Protein AF-F8PNV0-F1 (afdb_monomer_lite)

Organism: Serpula lacrymans var. lacrymans (strain S7.3) (NCBI:txid936435)

Structure (mmCIF, N/CA/C/O backbone):
data_AF-F8PNV0-F1
#
_entry.id   AF-F8PNV0-F1
#
loop_
_atom_site.group_PDB
_atom_site.id
_atom_site.type_symbol
_atom_site.label_atom_id
_atom_site.label_alt_id
_atom_site.label_comp_id
_atom_site.label_asym_id
_atom_site.label_entity_id
_atom_site.label_seq_id
_atom_site.pdbx_PDB_ins_code
_atom_site.Cartn_x
_atom_site.Cartn_y
_atom_site.Cartn_z
_atom_site.occupancy
_atom_site.B_iso_or_equiv
_atom_site.auth_seq_id
_atom_site.auth_comp_id
_atom_site.auth_asym_id
_atom_site.auth_atom_id
_atom_site.pdbx_PDB_model_num
ATOM 1 N N . MET A 1 1 ? -42.733 -12.525 4.980 1.00 33.97 1 MET A N 1
ATOM 2 C CA . MET A 1 1 ? -41.659 -13.299 4.316 1.00 33.97 1 MET A CA 1
ATOM 3 C C . MET A 1 1 ? -41.335 -12.658 2.971 1.00 33.97 1 MET A C 1
ATOM 5 O O . MET A 1 1 ? -42.192 -12.706 2.095 1.00 33.97 1 MET A O 1
ATOM 9 N N . PRO A 1 2 ? -40.179 -11.997 2.799 1.00 36.22 2 PRO A N 1
ATOM 10 C CA . PRO A 1 2 ? -39.811 -11.405 1.518 1.00 36.22 2 PRO A CA 1
ATOM 11 C C . PRO A 1 2 ? -39.150 -12.448 0.604 1.00 36.22 2 PRO A C 1
ATOM 13 O O . PRO A 1 2 ? -38.376 -13.294 1.049 1.00 36.22 2 PRO A O 1
ATOM 16 N N . LYS A 1 3 ? -39.507 -12.406 -0.682 1.00 45.75 3 LYS A N 1
ATOM 17 C CA . LYS A 1 3 ? -39.052 -13.340 -1.719 1.00 45.75 3 LYS A CA 1
ATOM 18 C C . LYS A 1 3 ? -37.587 -13.070 -2.090 1.00 45.75 3 LYS A C 1
ATOM 20 O O . LYS A 1 3 ? -37.190 -11.925 -2.279 1.00 45.75 3 LYS A O 1
ATOM 25 N N . CYS A 1 4 ? -36.814 -14.147 -2.223 1.00 36.59 4 CYS A N 1
ATOM 26 C CA . CYS A 1 4 ? -35.418 -14.155 -2.653 1.00 36.59 4 CYS A CA 1
ATOM 27 C C . CYS A 1 4 ? -35.299 -13.648 -4.104 1.00 36.59 4 CYS A C 1
ATOM 29 O O . CYS A 1 4 ? -35.787 -14.288 -5.039 1.00 36.59 4 CYS A O 1
ATOM 31 N N . GLY A 1 5 ? -34.692 -12.473 -4.285 1.00 39.41 5 GLY A N 1
ATOM 32 C CA . GLY A 1 5 ? -34.391 -11.897 -5.593 1.00 39.41 5 GLY A CA 1
ATOM 33 C C . GLY A 1 5 ? -33.157 -12.554 -6.209 1.00 39.41 5 GLY A C 1
ATOM 34 O O . GLY A 1 5 ? -32.098 -12.609 -5.590 1.00 39.41 5 GLY A O 1
ATOM 35 N N . LYS A 1 6 ? -33.296 -13.057 -7.439 1.00 41.53 6 LYS A N 1
ATOM 36 C CA . LYS A 1 6 ? -32.196 -13.624 -8.230 1.00 41.53 6 LYS A CA 1
ATOM 37 C C . LYS A 1 6 ? -31.172 -12.531 -8.559 1.00 41.53 6 LYS A C 1
ATOM 39 O O . LYS A 1 6 ? -31.494 -11.588 -9.280 1.00 41.53 6 LYS A O 1
ATOM 44 N N . TYR A 1 7 ? -29.938 -12.685 -8.081 1.00 32.41 7 TYR A N 1
ATOM 45 C CA . TYR A 1 7 ? -28.807 -11.854 -8.494 1.00 32.41 7 TYR A CA 1
ATOM 46 C C . TYR A 1 7 ? -28.409 -12.194 -9.935 1.00 32.41 7 TYR A C 1
ATOM 48 O O . TYR A 1 7 ? -27.983 -13.307 -10.246 1.00 32.41 7 TYR A O 1
ATOM 56 N N . ARG A 1 8 ? -28.569 -11.217 -10.829 1.00 43.59 8 ARG A N 1
ATOM 57 C CA . ARG A 1 8 ? -28.068 -11.245 -12.204 1.00 43.59 8 ARG A CA 1
ATOM 58 C C . ARG A 1 8 ? -26.591 -10.855 -12.158 1.00 43.59 8 ARG A C 1
ATOM 60 O O . ARG A 1 8 ? -26.279 -9.713 -11.849 1.00 43.59 8 ARG A O 1
ATOM 67 N N . MET A 1 9 ? -25.697 -11.801 -12.440 1.00 32.53 9 MET A N 1
ATOM 68 C CA . MET A 1 9 ? -24.262 -11.532 -12.574 1.00 32.53 9 MET A CA 1
ATOM 69 C C . MET A 1 9 ? -24.045 -10.576 -13.753 1.00 32.53 9 MET A C 1
ATOM 71 O O . MET A 1 9 ? -24.256 -10.933 -14.915 1.00 32.53 9 MET A O 1
ATOM 75 N N . GLU A 1 10 ? -23.694 -9.337 -13.430 1.00 40.94 10 GLU A N 1
ATOM 76 C CA . GLU A 1 10 ? -23.371 -8.284 -14.382 1.00 40.94 10 GLU A CA 1
ATOM 77 C C . GLU A 1 10 ? -22.061 -8.638 -15.101 1.00 40.94 10 GLU A C 1
ATOM 79 O O . GLU A 1 10 ? -21.054 -8.993 -14.485 1.00 40.94 10 GLU A O 1
ATOM 84 N N . LYS A 1 11 ? -22.109 -8.640 -16.436 1.00 40.50 11 LYS A N 1
ATOM 85 C CA . LYS A 1 11 ? -21.013 -9.086 -17.302 1.00 40.50 11 LYS A CA 1
ATOM 86 C C . LYS A 1 11 ? -19.776 -8.213 -17.083 1.00 40.50 11 LYS A C 1
ATOM 88 O O . LYS A 1 11 ? -19.860 -6.988 -17.098 1.00 40.50 11 LYS A O 1
ATOM 93 N N . GLN A 1 12 ? -18.626 -8.868 -16.927 1.00 41.25 12 GLN A N 1
ATOM 94 C CA . GLN A 1 12 ? -17.316 -8.236 -16.800 1.00 41.25 12 GLN A CA 1
ATOM 95 C C . GLN A 1 12 ? -17.085 -7.206 -17.914 1.00 41.25 12 GLN A C 1
ATOM 97 O O . GLN A 1 12 ? -17.190 -7.506 -19.104 1.00 41.25 12 GLN A O 1
ATOM 102 N N . SER A 1 13 ? -16.765 -5.988 -17.483 1.00 43.16 13 SER A N 1
ATOM 103 C CA . SER A 1 13 ? -16.454 -4.840 -18.325 1.00 43.16 13 SER A CA 1
ATOM 104 C C . SER A 1 13 ? -15.273 -5.143 -19.254 1.00 43.16 13 SER A C 1
ATOM 106 O O . SER A 1 13 ? -14.205 -5.574 -18.810 1.00 43.16 13 SER A O 1
ATOM 108 N N . LEU A 1 14 ? -15.479 -4.921 -20.553 1.00 40.06 14 LEU A N 1
ATOM 109 C CA . LEU A 1 14 ? -14.462 -5.012 -21.599 1.00 40.06 14 LEU A CA 1
ATOM 110 C C . LEU A 1 14 ? -13.256 -4.134 -21.235 1.00 40.06 14 LEU A C 1
ATOM 112 O O . LEU A 1 14 ? -13.343 -2.905 -21.201 1.00 40.06 14 LEU A O 1
ATOM 116 N N . LYS A 1 15 ? -12.110 -4.773 -20.977 1.00 42.31 15 LYS A N 1
ATOM 117 C CA . LYS A 1 15 ? -10.824 -4.100 -20.773 1.00 42.31 15 LYS A CA 1
ATOM 118 C C . LYS A 1 15 ? -10.452 -3.372 -22.067 1.00 42.31 15 LYS A C 1
ATOM 120 O O . LYS A 1 15 ? -10.133 -4.010 -23.065 1.00 42.31 15 LYS A O 1
ATOM 125 N N . LYS A 1 16 ? -10.501 -2.039 -22.063 1.00 46.19 16 LYS A N 1
ATOM 126 C CA . LYS A 1 16 ? -10.002 -1.223 -23.177 1.00 46.19 16 LYS A CA 1
ATOM 127 C C . LYS A 1 16 ? -8.475 -1.314 -23.196 1.00 46.19 16 LYS A C 1
ATOM 129 O O . LYS A 1 16 ? -7.825 -0.920 -22.230 1.00 46.19 16 LYS A O 1
ATOM 134 N N . ALA A 1 17 ? -7.917 -1.855 -24.274 1.00 41.94 17 ALA A N 1
ATOM 135 C CA . ALA A 1 17 ? -6.490 -1.779 -24.557 1.00 41.94 17 ALA A CA 1
ATOM 136 C C . ALA A 1 17 ? -6.199 -0.446 -25.256 1.00 41.94 17 ALA A C 1
ATOM 138 O O . ALA A 1 17 ? -6.927 -0.057 -26.169 1.00 41.94 17 ALA A O 1
ATOM 139 N N . ILE A 1 18 ? -5.152 0.253 -24.822 1.00 47.69 18 ILE A N 1
ATOM 140 C CA . ILE A 1 18 ? -4.648 1.442 -25.513 1.00 47.69 18 ILE A CA 1
ATOM 141 C C . ILE A 1 18 ? -3.384 1.020 -26.240 1.00 47.69 18 ILE A C 1
ATOM 143 O O . ILE A 1 18 ? -2.424 0.566 -25.617 1.00 47.69 18 ILE A O 1
ATOM 147 N N . LEU A 1 19 ? -3.419 1.146 -27.563 1.00 43.22 19 LEU A N 1
ATOM 148 C CA . LEU A 1 19 ? -2.279 0.904 -28.428 1.00 43.22 19 LEU A CA 1
ATOM 149 C C . LEU A 1 19 ? -1.514 2.218 -28.589 1.00 43.22 19 LEU A C 1
ATOM 151 O O . LEU A 1 19 ? -2.073 3.190 -29.095 1.00 43.22 19 LEU A O 1
ATOM 155 N N . ILE A 1 20 ? -0.255 2.252 -28.156 1.00 51.44 20 ILE A N 1
ATOM 156 C CA . ILE A 1 20 ? 0.636 3.391 -28.387 1.00 51.44 20 ILE A CA 1
ATOM 157 C C . ILE A 1 20 ? 1.603 2.985 -29.492 1.00 51.44 20 ILE A C 1
ATOM 159 O O . ILE A 1 20 ? 2.475 2.148 -29.276 1.00 51.44 20 ILE A O 1
ATOM 163 N N . THR A 1 21 ? 1.435 3.562 -30.678 1.00 44.22 21 THR A N 1
ATOM 164 C CA . THR A 1 21 ? 2.416 3.496 -31.766 1.00 44.22 21 THR A CA 1
ATOM 165 C C . THR A 1 21 ? 3.218 4.789 -31.767 1.00 44.22 21 THR A C 1
ATOM 167 O O . THR A 1 21 ? 2.616 5.853 -31.641 1.00 44.22 21 THR A O 1
ATOM 170 N N . ILE A 1 22 ? 4.541 4.713 -31.922 1.00 48.38 22 ILE A N 1
ATOM 171 C CA . ILE A 1 22 ? 5.425 5.880 -32.065 1.00 48.38 22 ILE A CA 1
ATOM 172 C C . ILE A 1 22 ? 5.791 5.999 -33.554 1.00 48.38 22 ILE A C 1
ATOM 174 O O . ILE A 1 22 ? 6.698 5.294 -33.998 1.00 48.38 22 ILE A O 1
ATOM 178 N N . PRO A 1 23 ? 5.102 6.826 -34.364 1.00 45.31 23 PRO A N 1
ATOM 179 C CA . PRO A 1 23 ? 5.541 7.109 -35.723 1.00 45.31 23 PRO A CA 1
ATOM 180 C C . PRO A 1 23 ? 6.764 8.027 -35.683 1.00 45.31 23 PRO A C 1
ATOM 182 O O . PRO A 1 23 ? 6.876 8.904 -34.822 1.00 45.31 23 PRO A O 1
ATOM 185 N N . ARG A 1 24 ? 7.660 7.892 -36.664 1.00 45.28 24 ARG A N 1
ATOM 186 C CA . ARG A 1 24 ? 8.743 8.863 -36.866 1.00 45.28 24 ARG A CA 1
ATOM 187 C C . ARG A 1 24 ? 8.155 10.261 -37.100 1.00 45.28 24 ARG A C 1
ATOM 189 O O . ARG A 1 24 ? 7.521 10.490 -38.122 1.00 45.28 24 ARG A O 1
ATOM 196 N N . GLY A 1 25 ? 8.409 11.192 -36.177 1.00 48.94 25 GLY A N 1
ATOM 197 C CA . GLY A 1 25 ? 8.131 12.625 -36.356 1.00 48.94 25 GLY A CA 1
ATOM 198 C C . GLY A 1 25 ? 6.928 13.199 -35.599 1.00 48.94 25 GLY A C 1
ATOM 199 O O . GLY A 1 25 ? 6.711 14.404 -35.675 1.00 48.94 25 GLY A O 1
ATOM 200 N N . THR A 1 26 ? 6.183 12.397 -34.836 1.00 44.34 26 THR A N 1
ATOM 201 C CA . THR A 1 26 ? 5.051 12.875 -34.016 1.00 44.34 26 THR A CA 1
ATOM 202 C C . THR A 1 26 ? 5.249 12.539 -32.544 1.00 44.34 26 THR A C 1
ATOM 204 O O . THR A 1 26 ? 5.594 11.407 -32.212 1.00 44.34 26 THR A O 1
ATOM 207 N N . VAL A 1 27 ? 5.006 13.518 -31.668 1.00 42.97 27 VAL A N 1
ATOM 208 C CA . VAL A 1 27 ? 5.042 13.340 -30.210 1.00 42.97 27 VAL A CA 1
ATOM 209 C C . VAL A 1 27 ? 3.893 12.400 -29.811 1.00 42.97 27 VAL A C 1
ATOM 211 O O . VAL A 1 27 ? 2.749 12.649 -30.207 1.00 42.97 27 VAL A O 1
ATOM 214 N N . PRO A 1 28 ? 4.152 11.296 -29.093 1.00 48.09 28 PRO A N 1
ATOM 215 C CA . PRO A 1 28 ? 3.103 10.379 -28.677 1.00 48.09 28 PRO A CA 1
ATOM 216 C C . PRO A 1 28 ? 2.216 11.052 -27.632 1.00 48.09 28 PRO A C 1
ATOM 218 O O . PRO A 1 28 ? 2.677 11.431 -26.563 1.00 48.09 28 PRO A O 1
ATOM 221 N N . VAL A 1 29 ? 0.922 11.184 -27.924 1.00 42.59 29 VAL A N 1
ATOM 222 C CA . VAL A 1 29 ? -0.020 11.790 -26.979 1.00 42.59 29 VAL A CA 1
ATOM 223 C C . VAL A 1 29 ? -0.734 10.701 -26.186 1.00 42.59 29 VAL A C 1
ATOM 225 O O . VAL A 1 29 ? -1.538 9.943 -26.730 1.00 42.59 29 VAL A O 1
ATOM 228 N N . TRP A 1 30 ? -0.477 10.648 -24.879 1.00 45.28 30 TRP A N 1
ATOM 229 C CA . TRP A 1 30 ? -1.063 9.702 -23.925 1.00 45.28 30 TRP A CA 1
ATOM 230 C C . TRP A 1 30 ? -2.583 9.869 -23.765 1.00 45.28 30 TRP A C 1
ATOM 232 O O . TRP A 1 30 ? -3.066 10.461 -22.795 1.00 45.28 30 TRP A O 1
ATOM 242 N N . HIS A 1 31 ? -3.368 9.316 -24.685 1.00 42.72 31 HIS A N 1
ATOM 243 C CA . HIS A 1 31 ? -4.821 9.358 -24.593 1.00 42.72 31 HIS A CA 1
ATOM 244 C C . HIS A 1 31 ? -5.392 8.104 -23.906 1.00 42.72 31 HIS A C 1
ATOM 246 O O . HIS A 1 31 ? -5.420 7.016 -24.470 1.00 42.72 31 HIS A O 1
ATOM 252 N N . LYS A 1 32 ? -6.025 8.343 -22.744 1.00 47.72 32 LYS A N 1
ATOM 253 C CA . LYS A 1 32 ? -7.315 7.731 -22.347 1.00 47.72 32 LYS A CA 1
ATOM 254 C C . LYS A 1 32 ? -7.351 6.409 -21.545 1.00 47.72 32 LYS A C 1
ATOM 256 O O . LYS A 1 32 ? -8.214 5.579 -21.794 1.00 47.72 32 LYS A O 1
ATOM 261 N N . ALA A 1 33 ? -6.564 6.269 -20.474 1.00 46.41 33 ALA A N 1
ATOM 262 C CA . ALA A 1 33 ? -6.909 5.383 -19.333 1.00 46.41 33 ALA A CA 1
ATOM 263 C C . ALA A 1 33 ? -6.946 6.159 -18.000 1.00 46.41 33 ALA A C 1
ATOM 265 O O . ALA A 1 33 ? -6.426 5.709 -16.986 1.00 46.41 33 ALA A O 1
ATOM 266 N N . ARG A 1 34 ? -7.504 7.378 -18.012 1.00 54.09 34 ARG A N 1
ATOM 267 C CA . ARG A 1 34 ? -7.405 8.344 -16.900 1.00 54.09 34 ARG A CA 1
ATOM 268 C C . ARG A 1 34 ? -8.703 8.505 -16.089 1.00 54.09 34 ARG A C 1
ATOM 270 O O . ARG A 1 34 ? -9.012 9.602 -15.641 1.00 54.09 34 ARG A O 1
ATOM 277 N N . GLY A 1 35 ? -9.493 7.444 -15.916 1.00 52.41 35 GLY A N 1
ATOM 278 C CA . GLY A 1 35 ? -10.644 7.462 -15.002 1.00 52.41 35 GLY A CA 1
ATOM 279 C C . GLY A 1 35 ? -10.244 7.029 -13.588 1.00 52.41 35 GLY A C 1
ATOM 280 O O . GLY A 1 35 ? -9.590 5.997 -13.432 1.00 52.41 35 GLY A O 1
ATOM 281 N N . LYS A 1 36 ? -10.650 7.768 -12.544 1.00 50.28 36 LYS A N 1
ATOM 282 C CA . LYS A 1 36 ? -10.468 7.337 -11.143 1.00 50.28 36 LYS A CA 1
ATOM 283 C C . LYS A 1 36 ? -11.123 5.959 -10.956 1.00 50.28 36 LYS A C 1
ATOM 285 O O . LYS A 1 36 ? -12.301 5.798 -11.252 1.00 50.28 36 LYS A O 1
ATOM 290 N N . GLY A 1 37 ? -10.350 4.966 -10.509 1.00 64.12 37 GLY A N 1
ATOM 291 C CA . GLY A 1 37 ? -10.820 3.584 -10.332 1.00 64.12 37 GLY A CA 1
ATOM 292 C C . GLY A 1 37 ? -10.801 2.706 -11.591 1.00 64.12 37 GLY A C 1
ATOM 293 O O . GLY A 1 37 ? -11.274 1.574 -11.536 1.00 64.12 37 GLY A O 1
ATOM 294 N N . GLN A 1 38 ? -10.255 3.176 -12.719 1.00 60.22 38 GLN A N 1
ATOM 295 C CA . GLN A 1 38 ? -10.080 2.334 -13.904 1.00 60.22 38 GLN A CA 1
ATOM 296 C C . GLN A 1 38 ? -8.744 1.592 -13.869 1.00 60.22 38 GLN A C 1
ATOM 298 O O . GLN A 1 38 ? -7.686 2.181 -13.659 1.00 60.22 38 GLN A O 1
ATOM 303 N N . VAL A 1 39 ? -8.801 0.285 -14.121 1.00 60.72 39 VAL A N 1
ATOM 304 C CA . VAL A 1 39 ? -7.627 -0.556 -14.362 1.00 60.72 39 VAL A CA 1
ATOM 305 C C . VAL A 1 39 ? -7.533 -0.789 -15.867 1.00 60.72 39 VAL A C 1
ATOM 307 O O . VAL A 1 39 ? -8.448 -1.355 -16.464 1.00 60.72 39 VAL A O 1
ATOM 310 N N . GLY A 1 40 ? -6.444 -0.335 -16.484 1.00 66.06 40 GLY A N 1
ATOM 311 C CA . GLY A 1 40 ? -6.174 -0.498 -17.914 1.00 66.06 40 GLY A CA 1
ATOM 312 C C . GLY A 1 40 ? -4.832 -1.183 -18.166 1.00 66.06 40 GLY A C 1
ATOM 313 O O . GLY A 1 40 ? -3.951 -1.163 -17.308 1.00 66.06 40 GLY A O 1
ATOM 314 N N . LEU A 1 41 ? -4.681 -1.790 -19.345 1.00 66.38 41 LEU A N 1
ATOM 315 C CA . LEU A 1 41 ? -3.395 -2.292 -19.831 1.00 66.38 41 LEU A CA 1
ATOM 316 C C . LEU A 1 41 ? -2.770 -1.232 -20.743 1.00 66.38 41 LEU A C 1
ATOM 318 O O . LEU A 1 41 ? -3.374 -0.848 -21.745 1.00 66.38 41 LEU A O 1
ATOM 322 N N . ALA A 1 42 ? -1.564 -0.789 -20.397 1.00 68.19 42 ALA A N 1
ATOM 323 C CA . ALA A 1 42 ? -0.732 0.026 -21.270 1.00 68.19 42 ALA A CA 1
ATOM 324 C C . ALA A 1 42 ? 0.258 -0.890 -21.999 1.00 68.19 42 ALA A C 1
ATOM 326 O O . ALA A 1 42 ? 1.005 -1.626 -21.353 1.00 68.19 42 ALA A O 1
ATOM 327 N N . ILE A 1 43 ? 0.245 -0.855 -23.332 1.00 72.00 43 ILE A N 1
ATOM 328 C CA . ILE A 1 43 ? 1.210 -1.564 -24.175 1.00 72.00 43 ILE A CA 1
ATOM 329 C C . ILE A 1 43 ? 2.056 -0.507 -24.878 1.00 72.00 43 ILE A C 1
ATOM 331 O O . ILE A 1 43 ? 1.531 0.304 -25.640 1.00 72.00 43 ILE A O 1
ATOM 335 N N . LEU A 1 44 ? 3.360 -0.521 -24.610 1.00 78.38 44 LEU A N 1
ATOM 336 C CA . LEU A 1 44 ? 4.328 0.320 -25.301 1.00 78.38 44 LEU A CA 1
ATOM 337 C C . LEU A 1 44 ? 4.873 -0.453 -26.506 1.00 78.38 44 LEU A C 1
ATOM 339 O O . LEU A 1 44 ? 5.529 -1.478 -26.328 1.00 78.38 44 LEU A O 1
ATOM 343 N N . LEU A 1 45 ? 4.589 0.021 -27.721 1.00 80.12 45 LEU A N 1
ATOM 344 C CA . LEU A 1 45 ? 5.213 -0.502 -28.935 1.00 80.12 45 LEU A CA 1
ATOM 345 C C . LEU A 1 45 ? 6.382 0.394 -29.325 1.00 80.12 45 LEU A C 1
ATOM 347 O O . LEU A 1 45 ? 6.219 1.602 -29.487 1.00 80.12 45 LEU A O 1
ATOM 351 N N . ALA A 1 46 ? 7.549 -0.212 -29.516 1.00 81.88 46 ALA A N 1
ATOM 352 C CA . ALA A 1 46 ? 8.751 0.490 -29.931 1.00 81.88 46 ALA A CA 1
ATOM 353 C C . ALA A 1 46 ? 9.357 -0.120 -31.186 1.00 81.88 46 ALA A C 1
ATOM 355 O O . ALA A 1 46 ? 9.458 -1.340 -31.332 1.00 81.88 46 ALA A O 1
ATOM 356 N N . GLU A 1 47 ? 9.806 0.749 -32.086 1.00 84.38 47 GLU A N 1
ATOM 357 C CA . GLU A 1 47 ? 10.589 0.334 -33.240 1.00 84.38 47 GLU A CA 1
ATOM 358 C C . GLU A 1 47 ? 11.992 -0.114 -32.808 1.00 84.38 47 GLU A C 1
ATOM 360 O O . GLU A 1 47 ? 12.600 0.451 -31.897 1.00 84.38 47 GLU A O 1
ATOM 365 N N . ARG A 1 48 ? 12.583 -1.067 -33.542 1.00 81.50 48 ARG A N 1
ATOM 366 C CA . ARG A 1 48 ? 13.968 -1.519 -33.303 1.00 81.50 48 ARG A CA 1
ATOM 367 C C . ARG A 1 48 ? 15.001 -0.387 -33.356 1.00 81.50 48 ARG A C 1
ATOM 369 O O . ARG A 1 48 ? 16.074 -0.523 -32.776 1.00 81.50 48 ARG A O 1
ATOM 376 N N . SER A 1 49 ? 14.720 0.702 -34.073 1.00 85.31 49 SER A N 1
ATOM 377 C CA . SER A 1 49 ? 15.589 1.882 -34.134 1.00 85.31 49 SER A CA 1
ATOM 378 C C . SER A 1 49 ? 15.683 2.633 -32.810 1.00 85.31 49 SER A C 1
ATOM 380 O O . SER A 1 49 ? 16.751 3.164 -32.534 1.00 85.31 49 SER A O 1
ATOM 382 N N . ALA A 1 50 ? 14.642 2.623 -31.973 1.00 86.12 50 ALA A N 1
ATOM 383 C CA . ALA A 1 50 ? 14.649 3.332 -30.690 1.00 86.12 50 ALA A CA 1
ATOM 384 C C . ALA A 1 50 ? 15.703 2.767 -29.714 1.00 86.12 50 ALA A C 1
ATOM 386 O O . ALA A 1 50 ? 16.294 3.489 -28.915 1.00 86.12 50 ALA A O 1
ATOM 387 N N . TYR A 1 51 ? 16.028 1.477 -29.838 1.00 83.88 51 TYR A N 1
ATOM 388 C CA . TYR A 1 51 ? 17.103 0.833 -29.074 1.00 83.88 51 TYR A CA 1
ATOM 389 C C . TYR A 1 51 ? 18.510 1.184 -29.576 1.00 83.88 51 TYR A C 1
ATOM 391 O O . TYR A 1 51 ? 19.492 0.856 -28.917 1.00 83.88 51 TYR A O 1
ATOM 399 N N . LYS A 1 52 ? 18.636 1.794 -30.762 1.00 86.44 52 LYS A N 1
ATOM 400 C CA . LYS A 1 52 ? 19.931 2.180 -31.344 1.00 86.44 52 LYS A CA 1
ATOM 401 C C . LYS A 1 52 ? 20.354 3.599 -30.957 1.00 86.44 52 LYS A C 1
ATOM 403 O O . LYS A 1 52 ? 21.494 3.958 -31.245 1.00 86.44 52 LYS A O 1
ATOM 408 N N . GLU A 1 53 ? 19.459 4.405 -30.384 1.00 84.31 53 GLU A N 1
ATOM 409 C CA . GLU A 1 53 ? 19.780 5.773 -29.973 1.00 84.31 53 GLU A CA 1
ATOM 410 C C . GLU A 1 53 ? 20.668 5.762 -28.728 1.00 84.31 53 GLU A C 1
ATOM 412 O O . GLU A 1 53 ? 20.308 5.187 -27.708 1.00 84.31 53 GLU A O 1
ATOM 417 N N . ASP A 1 54 ? 21.829 6.407 -28.807 1.00 84.06 54 ASP A N 1
ATOM 418 C CA . ASP A 1 54 ? 22.713 6.569 -27.658 1.00 84.06 54 ASP A CA 1
ATOM 419 C C . ASP A 1 54 ? 22.367 7.873 -26.931 1.00 84.06 54 ASP A C 1
ATOM 421 O O . ASP A 1 54 ? 22.769 8.964 -27.347 1.00 84.06 54 ASP A O 1
ATOM 425 N N . LEU A 1 55 ? 21.594 7.757 -25.850 1.00 81.69 55 LEU A N 1
ATOM 426 C CA . LEU A 1 55 ? 21.179 8.902 -25.035 1.00 81.69 55 LEU A CA 1
ATOM 427 C C . LEU A 1 55 ? 22.374 9.619 -24.390 1.00 81.69 55 LEU A C 1
ATOM 429 O O . LEU A 1 55 ? 22.331 10.832 -24.201 1.00 81.69 55 LEU A O 1
ATOM 433 N N . THR A 1 56 ? 23.476 8.907 -24.132 1.00 81.25 56 THR A N 1
ATOM 434 C CA . THR A 1 56 ? 24.675 9.505 -23.523 1.00 81.25 56 THR A CA 1
ATOM 435 C C . THR A 1 56 ? 25.433 10.411 -24.492 1.00 81.25 56 THR A C 1
ATOM 437 O O . THR A 1 56 ? 26.106 11.354 -24.074 1.00 81.25 56 THR A O 1
ATOM 440 N N . ALA A 1 57 ? 25.311 10.150 -25.797 1.00 80.88 57 ALA A N 1
ATOM 441 C CA . ALA A 1 57 ? 25.927 10.967 -26.833 1.00 80.88 57 ALA A CA 1
ATOM 442 C C . ALA A 1 57 ? 25.164 12.280 -27.061 1.00 80.88 57 ALA A C 1
ATOM 444 O O . ALA A 1 57 ? 25.799 13.292 -27.350 1.00 80.88 57 ALA A O 1
ATOM 445 N N . ARG A 1 58 ? 23.831 12.281 -26.892 1.00 70.81 58 ARG A N 1
ATOM 446 C CA . ARG A 1 58 ? 22.998 13.489 -27.043 1.00 70.81 58 ARG A CA 1
ATOM 447 C C . ARG A 1 58 ? 23.349 14.571 -26.032 1.00 70.81 58 ARG A C 1
ATOM 449 O O . ARG A 1 58 ? 23.551 15.709 -26.430 1.00 70.81 58 ARG A O 1
ATOM 456 N N . ALA A 1 59 ? 23.545 14.189 -24.770 1.00 68.94 59 ALA A N 1
ATOM 457 C CA . ALA A 1 59 ? 23.945 15.121 -23.714 1.00 68.94 59 ALA A CA 1
ATOM 458 C C . ALA A 1 59 ? 25.263 15.866 -24.019 1.00 68.94 59 ALA A C 1
ATOM 460 O O . ALA A 1 59 ? 25.536 16.900 -23.424 1.00 68.94 59 ALA A O 1
ATOM 461 N N . LYS A 1 60 ? 26.090 15.349 -24.942 1.00 72.81 60 LYS A N 1
ATOM 462 C CA . LYS A 1 60 ? 27.373 15.951 -25.338 1.00 72.81 60 LYS A CA 1
ATOM 463 C C . LYS A 1 60 ? 27.316 16.711 -26.664 1.00 72.81 60 LYS A C 1
ATOM 465 O O . LYS A 1 60 ? 28.244 17.457 -26.962 1.00 72.81 60 LYS A O 1
ATOM 470 N N . SER A 1 61 ? 26.305 16.478 -27.506 1.00 63.94 61 SER A N 1
ATOM 471 C CA . SER A 1 61 ? 26.276 17.016 -28.874 1.00 63.94 61 SER A CA 1
ATOM 472 C C . SER A 1 61 ? 25.673 18.410 -28.989 1.00 63.94 61 SER A C 1
ATOM 474 O O . SER A 1 61 ? 25.934 19.076 -29.989 1.00 63.94 61 SER A O 1
ATOM 476 N N . ASP A 1 62 ? 24.936 18.872 -27.980 1.00 62.53 62 ASP A N 1
ATOM 477 C CA . ASP A 1 62 ? 24.297 20.194 -28.011 1.00 62.53 62 ASP A CA 1
ATOM 478 C C . ASP A 1 62 ? 25.310 21.359 -27.962 1.00 62.53 62 ASP A C 1
ATOM 480 O O . ASP A 1 62 ? 24.940 22.509 -28.182 1.00 62.53 62 ASP A O 1
ATOM 484 N N . GLU A 1 63 ? 26.608 21.079 -27.781 1.00 62.66 63 GLU A N 1
ATOM 485 C CA . GLU A 1 63 ? 27.665 22.101 -27.739 1.00 62.66 63 GLU A CA 1
ATOM 486 C C . GLU A 1 63 ? 28.539 22.220 -29.003 1.00 62.66 63 GLU A C 1
ATOM 488 O O . GLU A 1 63 ? 29.378 23.123 -29.067 1.00 62.66 63 GLU A O 1
ATOM 493 N N . LYS A 1 64 ? 28.410 21.367 -30.037 1.00 60.31 64 LYS A N 1
ATOM 494 C CA . LYS A 1 64 ? 29.299 21.502 -31.216 1.00 60.31 64 LYS A CA 1
ATOM 495 C C . LYS A 1 64 ? 28.788 20.841 -32.501 1.00 60.31 64 LYS A C 1
ATOM 497 O O . LYS A 1 64 ? 29.167 19.721 -32.840 1.00 60.31 64 LYS A O 1
ATOM 502 N N . GLU A 1 65 ? 28.015 21.580 -33.296 1.00 51.75 65 GLU A N 1
ATOM 503 C CA . GLU A 1 65 ? 27.812 21.255 -34.713 1.00 51.75 65 GLU A CA 1
ATOM 504 C C . GLU A 1 65 ? 28.985 21.780 -35.556 1.00 51.75 65 GLU A C 1
ATOM 506 O O . GLU A 1 65 ? 29.060 22.962 -35.887 1.00 51.75 65 GLU A O 1
ATOM 511 N N . THR A 1 66 ? 29.904 20.900 -35.964 1.00 51.41 66 THR A N 1
ATOM 512 C CA . THR A 1 66 ? 30.825 21.188 -37.075 1.00 51.41 66 THR A CA 1
ATOM 513 C C . THR A 1 66 ? 30.789 20.102 -38.150 1.00 51.41 66 THR A C 1
ATOM 515 O O . THR A 1 66 ? 30.668 18.903 -37.902 1.00 51.41 66 THR A O 1
ATOM 518 N N . ARG A 1 67 ? 30.815 20.589 -39.393 1.00 53.97 67 ARG A N 1
ATOM 519 C CA . ARG A 1 67 ? 30.480 19.910 -40.648 1.00 53.97 67 ARG A CA 1
ATOM 520 C C . ARG A 1 67 ? 31.485 18.822 -41.058 1.00 53.97 67 ARG A C 1
ATOM 522 O O . ARG A 1 67 ? 32.678 19.079 -41.137 1.00 53.97 67 ARG A O 1
ATOM 529 N N . GLY A 1 68 ? 30.944 17.692 -41.528 1.00 58.91 68 GLY A N 1
ATOM 530 C CA . GLY A 1 68 ? 31.443 16.988 -42.719 1.00 58.91 68 GLY A CA 1
ATOM 531 C C . GLY A 1 68 ? 32.363 15.777 -42.513 1.00 58.91 68 GLY A C 1
ATOM 532 O O . GLY A 1 68 ? 33.563 15.925 -42.337 1.00 58.91 68 GLY A O 1
ATOM 533 N N . SER A 1 69 ? 31.830 14.559 -42.693 1.00 54.12 69 SER A N 1
ATOM 534 C CA . SER A 1 69 ? 32.603 13.417 -43.224 1.00 54.12 69 SER A CA 1
ATOM 535 C C . SER A 1 69 ? 31.683 12.270 -43.670 1.00 54.12 69 SER A C 1
ATOM 537 O O . SER A 1 69 ? 30.949 11.690 -42.872 1.00 54.12 69 SER A O 1
ATOM 539 N N . ALA A 1 70 ? 31.720 11.928 -44.963 1.00 59.28 70 ALA A N 1
ATOM 540 C CA . ALA A 1 70 ? 30.804 10.978 -45.606 1.00 59.28 70 ALA A CA 1
ATOM 541 C C . ALA A 1 70 ? 31.298 9.511 -45.647 1.00 59.28 70 ALA A C 1
ATOM 543 O O . ALA A 1 70 ? 30.600 8.653 -46.184 1.00 59.28 70 ALA A O 1
ATOM 544 N N . LYS A 1 71 ? 32.468 9.178 -45.076 1.00 55.97 71 LYS A N 1
ATOM 545 C CA . LYS A 1 71 ? 33.123 7.863 -45.280 1.00 55.97 71 LYS A CA 1
ATOM 546 C C . LYS A 1 71 ? 33.002 6.831 -44.136 1.00 55.97 71 LYS A C 1
ATOM 548 O O . LYS A 1 71 ? 33.669 5.807 -44.186 1.00 55.97 71 LYS A O 1
ATOM 553 N N . CYS A 1 72 ? 32.129 7.017 -43.135 1.00 58.56 72 CYS A N 1
ATOM 554 C CA . CYS A 1 72 ? 32.049 6.129 -41.951 1.00 58.56 72 CYS A CA 1
ATOM 555 C 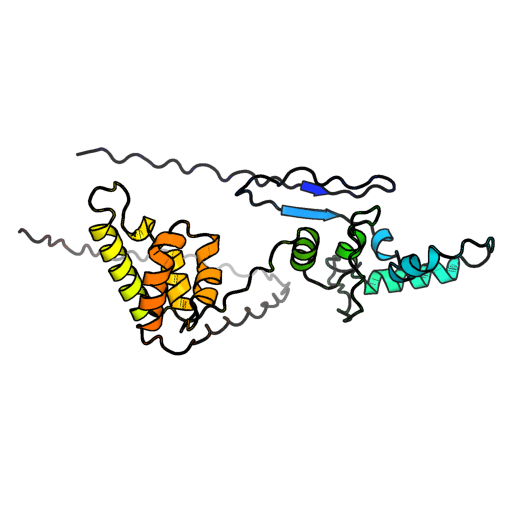C . CYS A 1 72 ? 30.654 5.506 -41.694 1.00 58.56 72 CYS A C 1
ATOM 557 O O . CYS A 1 72 ? 30.138 5.553 -40.576 1.00 58.56 72 CYS A O 1
ATOM 559 N N . LYS A 1 73 ? 29.993 4.941 -42.719 1.00 60.72 73 LYS A N 1
ATOM 560 C CA . LYS A 1 73 ? 28.648 4.341 -42.555 1.00 60.72 73 LYS A CA 1
ATOM 561 C C . LYS A 1 73 ? 28.662 2.897 -42.027 1.00 60.72 73 LYS A C 1
ATOM 563 O O . LYS A 1 73 ? 27.884 2.582 -41.133 1.00 60.72 73 LYS A O 1
ATOM 568 N N . GLU A 1 74 ? 29.568 2.039 -42.493 1.00 65.62 74 GLU A N 1
ATOM 569 C CA . GLU A 1 74 ? 29.486 0.592 -42.217 1.00 65.62 74 GLU A CA 1
ATOM 570 C C . GLU A 1 74 ? 29.864 0.209 -40.770 1.00 65.62 74 GLU A C 1
ATOM 572 O O . GLU A 1 74 ? 29.174 -0.566 -40.105 1.00 65.62 74 GLU A O 1
ATOM 577 N N . LYS A 1 75 ? 30.914 0.823 -40.206 1.00 63.41 75 LYS A N 1
ATOM 578 C CA . LYS A 1 75 ? 31.339 0.567 -38.814 1.00 63.41 75 LYS A CA 1
ATOM 579 C C . LYS A 1 75 ? 30.291 1.019 -37.783 1.00 63.41 75 LYS A C 1
ATOM 581 O O . LYS A 1 75 ? 30.229 0.471 -36.680 1.00 63.41 75 LYS A O 1
ATOM 586 N N . ARG A 1 76 ? 29.453 1.999 -38.141 1.00 64.94 76 ARG A N 1
ATOM 587 C CA . ARG A 1 76 ? 28.388 2.541 -37.284 1.00 64.94 76 ARG A CA 1
ATOM 588 C C . ARG A 1 76 ? 27.233 1.551 -37.116 1.00 64.94 76 ARG A C 1
ATOM 590 O O . ARG A 1 76 ? 26.670 1.456 -36.028 1.00 64.94 76 ARG A O 1
ATOM 597 N N . GLU A 1 77 ? 26.924 0.769 -38.147 1.00 72.50 77 GLU A N 1
ATOM 598 C CA . GLU A 1 77 ? 25.799 -0.169 -38.120 1.00 72.50 77 GLU A CA 1
ATOM 599 C C . GLU A 1 77 ? 26.043 -1.362 -37.186 1.00 72.50 77 GLU A C 1
ATOM 601 O O . GLU A 1 77 ? 25.181 -1.695 -36.368 1.00 72.50 77 GLU A O 1
ATOM 606 N N . ARG A 1 78 ? 27.248 -1.952 -37.226 1.00 72.56 78 ARG A N 1
ATOM 607 C CA . ARG A 1 78 ? 27.614 -3.061 -36.324 1.00 72.56 78 ARG A CA 1
ATOM 608 C C . ARG A 1 78 ? 27.578 -2.639 -34.852 1.00 72.56 78 ARG A C 1
ATOM 610 O O . ARG A 1 78 ? 27.053 -3.376 -34.020 1.00 72.56 78 ARG A O 1
ATOM 617 N N . ARG A 1 79 ? 28.068 -1.431 -34.536 1.00 74.56 79 ARG A N 1
ATOM 618 C CA . ARG A 1 79 ? 28.009 -0.864 -33.175 1.00 74.56 79 ARG A CA 1
ATOM 619 C C . ARG A 1 79 ? 26.570 -0.638 -32.710 1.00 74.56 79 ARG A C 1
ATOM 621 O O . ARG A 1 79 ? 26.240 -1.001 -31.586 1.00 74.56 79 ARG A O 1
ATOM 628 N N . GLY A 1 80 ? 25.701 -0.131 -33.586 1.00 79.56 80 GLY A N 1
ATOM 629 C CA . GLY A 1 80 ? 24.285 0.069 -33.269 1.00 79.56 80 GLY A CA 1
ATOM 630 C C . GLY A 1 80 ? 23.539 -1.232 -32.953 1.00 79.56 80 GLY A C 1
ATOM 631 O O . GLY A 1 80 ? 22.653 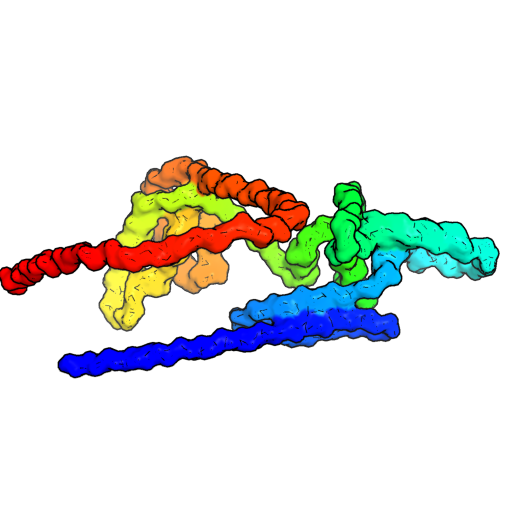-1.234 -32.104 1.00 79.56 80 GLY A O 1
ATOM 632 N N . LYS A 1 81 ? 23.904 -2.355 -33.591 1.00 81.31 81 LYS A N 1
ATOM 633 C CA . LYS A 1 81 ? 23.281 -3.662 -33.317 1.00 81.31 81 LYS A CA 1
ATOM 634 C C . LYS A 1 81 ? 23.634 -4.196 -31.925 1.00 81.31 81 LYS A C 1
ATOM 636 O O . LYS A 1 81 ? 22.727 -4.597 -31.204 1.00 81.31 81 LYS A O 1
ATOM 641 N N . LEU A 1 82 ? 24.915 -4.165 -31.548 1.00 82.00 82 LEU A N 1
ATOM 642 C CA . LEU A 1 82 ? 25.360 -4.590 -30.213 1.00 82.00 82 LEU A CA 1
ATOM 643 C C . LEU A 1 82 ? 24.790 -3.680 -29.118 1.00 82.00 82 LEU A C 1
ATOM 645 O O . LEU A 1 82 ? 24.334 -4.174 -28.091 1.00 82.00 82 LEU A O 1
ATOM 649 N N . HIS A 1 83 ? 24.740 -2.367 -29.372 1.00 83.12 83 HIS A N 1
ATOM 650 C CA . HIS A 1 83 ? 24.118 -1.414 -28.455 1.00 83.12 83 HIS A CA 1
ATOM 651 C C . HIS A 1 83 ? 22.639 -1.748 -28.229 1.00 83.12 83 HIS A C 1
ATOM 653 O O . HIS A 1 83 ? 22.225 -1.964 -27.093 1.00 83.12 83 HIS A O 1
ATOM 659 N N . ALA A 1 84 ? 21.866 -1.908 -29.308 1.00 82.38 84 ALA A N 1
ATOM 660 C CA . ALA A 1 84 ? 20.451 -2.251 -29.214 1.00 82.38 84 ALA A CA 1
ATOM 661 C C . ALA A 1 84 ? 20.200 -3.581 -28.489 1.00 82.38 84 ALA A C 1
ATOM 663 O O . ALA A 1 84 ? 19.279 -3.667 -27.680 1.00 82.38 84 ALA A O 1
ATOM 664 N N . GLN A 1 85 ? 21.022 -4.604 -28.742 1.00 83.69 85 GLN A N 1
ATOM 665 C CA . GLN A 1 85 ? 20.950 -5.874 -28.009 1.00 83.69 85 GLN A CA 1
ATOM 666 C C . GLN A 1 85 ? 21.195 -5.656 -26.511 1.00 83.69 85 GLN A C 1
ATOM 668 O O . GLN A 1 85 ? 20.374 -6.052 -25.693 1.00 83.69 85 GLN A O 1
ATOM 673 N N . SER A 1 86 ? 22.240 -4.910 -26.141 1.00 81.38 86 SER A N 1
ATOM 674 C CA . SER A 1 86 ? 22.517 -4.608 -24.730 1.00 81.38 86 SER A CA 1
ATOM 675 C C . SER A 1 86 ? 21.416 -3.788 -24.036 1.00 81.38 86 SER A C 1
ATOM 677 O O . SER A 1 86 ? 21.250 -3.885 -22.823 1.00 81.38 86 SER A O 1
ATOM 679 N N . ARG A 1 87 ? 20.613 -3.033 -24.802 1.00 78.62 87 ARG A N 1
ATOM 680 C CA . ARG A 1 87 ? 19.467 -2.250 -24.309 1.00 78.62 87 ARG A CA 1
ATOM 681 C C . ARG A 1 87 ? 18.152 -3.029 -24.239 1.00 78.62 87 ARG A C 1
ATOM 683 O O . ARG A 1 87 ? 17.142 -2.467 -23.823 1.00 78.62 87 ARG A O 1
ATOM 690 N N . GLY A 1 88 ? 18.134 -4.316 -24.580 1.00 78.81 88 GLY A N 1
ATOM 691 C CA . GLY A 1 88 ? 16.936 -5.137 -24.416 1.00 78.81 88 GLY A CA 1
ATOM 692 C C . GLY A 1 88 ? 16.129 -5.395 -25.686 1.00 78.81 88 GLY A C 1
ATOM 693 O O . GLY A 1 88 ? 14.950 -5.729 -25.588 1.00 78.81 88 GLY A O 1
ATOM 694 N N . CYS A 1 89 ? 16.713 -5.211 -26.872 1.00 83.88 89 CYS A N 1
ATOM 695 C CA . CYS A 1 89 ? 16.022 -5.426 -28.150 1.00 83.88 89 CYS A CA 1
ATOM 696 C C . CYS A 1 89 ? 15.542 -6.881 -28.350 1.00 83.88 89 CYS A C 1
ATOM 698 O O . CYS A 1 89 ? 14.664 -7.120 -29.181 1.00 83.88 89 CYS A O 1
ATOM 700 N N . LEU A 1 90 ? 16.085 -7.855 -27.606 1.00 82.75 90 LEU A N 1
ATOM 701 C CA . LEU A 1 90 ? 15.636 -9.251 -27.636 1.00 82.75 90 LEU A CA 1
ATOM 702 C C . LEU A 1 90 ? 14.716 -9.608 -26.456 1.00 82.75 90 LEU A C 1
ATOM 704 O O . LEU A 1 90 ? 14.262 -10.751 -26.373 1.00 82.75 90 LEU A O 1
ATOM 708 N N . ARG A 1 91 ? 14.376 -8.671 -25.556 1.00 75.94 91 ARG A N 1
ATOM 709 C CA . ARG A 1 91 ? 13.397 -8.926 -24.487 1.00 75.94 91 ARG A CA 1
ATOM 710 C C . ARG A 1 91 ? 12.039 -9.272 -25.103 1.00 75.94 91 ARG A C 1
ATOM 712 O O . ARG A 1 91 ? 11.411 -8.451 -25.761 1.00 75.94 91 ARG A O 1
ATOM 719 N N . GLY A 1 92 ? 11.578 -10.500 -24.868 1.00 71.69 92 GLY A N 1
ATOM 720 C CA . GLY A 1 92 ? 10.314 -10.998 -25.418 1.00 71.69 92 GLY A CA 1
ATOM 721 C C . GLY A 1 92 ? 10.404 -11.507 -26.860 1.00 71.69 92 GLY A C 1
ATOM 722 O O . GLY A 1 92 ? 9.365 -11.751 -27.472 1.00 71.69 92 GLY A O 1
ATOM 723 N N . ALA A 1 93 ? 11.611 -11.689 -27.409 1.00 78.69 93 ALA A N 1
ATOM 724 C CA . ALA A 1 93 ? 11.782 -12.328 -28.707 1.00 78.69 93 ALA A CA 1
ATOM 725 C C . ALA A 1 93 ? 11.278 -13.783 -28.683 1.00 78.69 93 ALA A C 1
ATOM 727 O O . ALA A 1 93 ? 11.500 -14.537 -27.733 1.00 78.69 93 ALA A O 1
ATOM 728 N N . TYR A 1 94 ? 10.608 -14.187 -29.763 1.00 75.19 94 TYR A N 1
ATOM 729 C CA . TYR A 1 94 ? 10.220 -15.579 -29.979 1.00 75.19 94 TYR A CA 1
ATOM 730 C C . TYR A 1 94 ? 11.476 -16.450 -30.158 1.00 75.19 94 TYR A C 1
ATOM 732 O O . TYR A 1 94 ? 12.445 -16.015 -30.778 1.00 75.19 94 TYR A O 1
ATOM 740 N N . GLY A 1 95 ? 11.465 -17.677 -29.627 1.00 81.50 95 GLY A N 1
ATOM 741 C CA . GLY A 1 95 ? 12.584 -18.623 -29.772 1.00 81.50 95 GLY A CA 1
ATOM 742 C C . GLY A 1 95 ? 13.582 -18.654 -28.609 1.00 81.50 95 GLY A C 1
ATOM 743 O O . GLY A 1 95 ? 14.673 -19.190 -28.759 1.00 81.50 95 GLY A O 1
ATOM 744 N N . GLY A 1 96 ? 13.230 -18.092 -27.448 1.00 78.31 96 GLY A N 1
ATOM 745 C CA . GLY A 1 96 ? 14.024 -18.244 -26.222 1.00 78.31 96 GLY A CA 1
ATOM 746 C C . GLY A 1 96 ? 15.312 -17.420 -26.181 1.00 78.31 96 GLY A C 1
ATOM 747 O O . GLY A 1 96 ? 16.088 -17.574 -25.242 1.00 78.31 96 GLY A O 1
ATOM 748 N N . LEU A 1 97 ? 15.533 -16.527 -27.147 1.00 79.06 97 LEU A N 1
ATOM 749 C CA . LEU A 1 97 ? 16.616 -15.549 -27.091 1.00 79.06 97 LEU A CA 1
ATOM 750 C C . LEU A 1 97 ? 16.329 -14.541 -25.975 1.00 79.06 97 LEU A C 1
ATOM 752 O O . LEU A 1 97 ? 15.247 -13.962 -25.907 1.00 79.06 97 LEU A O 1
ATOM 756 N N . HIS A 1 98 ? 17.300 -14.348 -25.092 1.00 73.88 98 HIS A N 1
ATOM 757 C CA . HIS A 1 98 ? 17.233 -13.394 -23.996 1.00 73.88 98 HIS A CA 1
ATOM 758 C C . HIS A 1 98 ? 18.527 -12.590 -23.960 1.00 73.88 98 HIS A C 1
ATOM 760 O O . HIS A 1 98 ? 19.616 -13.138 -24.128 1.00 73.88 98 HIS A O 1
ATOM 766 N N . ASP A 1 99 ? 18.400 -11.282 -23.758 1.00 75.38 99 ASP A N 1
ATOM 767 C CA . ASP A 1 99 ? 19.557 -10.422 -23.548 1.00 75.38 99 ASP A CA 1
ATOM 768 C C . ASP A 1 99 ? 20.185 -10.745 -22.186 1.00 75.38 99 ASP A C 1
ATOM 770 O O . ASP A 1 99 ? 19.475 -10.987 -21.202 1.00 75.38 99 ASP A O 1
ATOM 774 N N . ALA A 1 100 ? 21.517 -10.722 -22.107 1.00 75.88 100 ALA A N 1
ATOM 775 C CA . ALA A 1 100 ? 22.190 -10.710 -20.817 1.00 75.88 100 ALA A CA 1
ATOM 776 C C . ALA A 1 100 ? 21.739 -9.447 -20.067 1.00 75.88 100 ALA A C 1
ATOM 778 O O . ALA A 1 100 ? 21.864 -8.338 -20.589 1.00 75.88 100 ALA A O 1
ATOM 779 N N . ILE A 1 101 ? 21.188 -9.608 -18.860 1.00 66.31 101 ILE A N 1
ATOM 780 C CA . ILE A 1 101 ? 20.833 -8.481 -17.993 1.00 66.31 101 ILE A CA 1
ATOM 781 C C . ILE A 1 101 ? 22.147 -7.878 -17.498 1.00 66.31 101 ILE A C 1
ATOM 783 O O . ILE A 1 101 ? 22.656 -8.233 -16.439 1.00 66.31 101 ILE A O 1
ATOM 787 N N . LEU A 1 102 ? 22.740 -7.009 -18.308 1.00 65.75 102 LEU A N 1
ATOM 788 C CA . LEU A 1 102 ? 23.889 -6.225 -17.898 1.00 65.75 102 LEU A CA 1
ATOM 789 C C . LEU A 1 102 ? 23.371 -5.107 -16.994 1.00 65.75 102 LEU A C 1
ATOM 791 O O . LEU A 1 102 ? 22.501 -4.331 -17.392 1.00 65.75 102 LEU A O 1
ATOM 795 N N . VAL A 1 103 ? 23.891 -5.049 -15.769 1.00 66.56 103 VAL A N 1
ATOM 796 C CA . VAL A 1 103 ? 23.747 -3.878 -14.901 1.00 66.56 103 VAL A CA 1
ATOM 797 C C . VAL A 1 103 ? 24.513 -2.753 -15.595 1.00 66.56 103 VAL A C 1
ATOM 799 O O . VAL A 1 103 ? 25.739 -2.766 -15.623 1.00 66.56 103 VAL A O 1
ATOM 802 N N . GLN A 1 104 ? 23.789 -1.860 -16.262 1.00 68.50 104 GLN A N 1
ATOM 803 C CA . GLN A 1 104 ? 24.345 -0.704 -16.963 1.00 68.50 104 GLN A CA 1
ATOM 804 C C . GLN A 1 104 ? 23.880 0.583 -16.293 1.00 68.50 104 GLN A C 1
ATOM 806 O O . GLN A 1 104 ? 22.832 0.598 -15.643 1.00 68.50 104 GLN A O 1
ATOM 811 N N . ASP A 1 105 ? 24.638 1.654 -16.522 1.00 75.19 105 ASP A N 1
ATOM 812 C CA . ASP A 1 105 ? 24.296 3.001 -16.079 1.00 75.19 105 ASP A CA 1
ATOM 813 C C . ASP A 1 105 ? 22.924 3.416 -16.639 1.00 75.19 105 ASP A C 1
ATOM 815 O O . ASP A 1 105 ? 22.661 3.369 -17.851 1.00 75.19 105 ASP A O 1
ATOM 819 N N . GLU A 1 106 ? 22.019 3.760 -15.721 1.00 78.38 106 GLU A N 1
ATOM 820 C CA . GLU A 1 106 ? 20.655 4.185 -16.025 1.00 78.38 106 GLU A CA 1
ATOM 821 C C . GLU A 1 106 ? 20.711 5.542 -16.746 1.00 78.38 106 GLU A C 1
ATOM 823 O O . GLU A 1 106 ? 21.326 6.473 -16.223 1.00 78.38 106 GLU A O 1
ATOM 828 N N . PRO A 1 107 ? 20.110 5.682 -17.944 1.00 84.12 107 PRO A N 1
ATOM 829 C CA . PRO A 1 107 ? 20.039 6.982 -18.594 1.00 84.12 107 PRO A CA 1
ATOM 830 C C . PRO A 1 107 ? 19.206 7.940 -17.738 1.00 84.12 107 PRO A C 1
ATOM 832 O O . PRO A 1 107 ? 18.161 7.556 -17.207 1.00 84.12 107 PRO A O 1
ATOM 835 N N . GLU A 1 108 ? 19.674 9.180 -17.609 1.00 85.81 108 GLU A N 1
ATOM 836 C CA . GLU A 1 108 ? 18.985 10.205 -16.831 1.00 85.81 108 GLU A CA 1
ATOM 837 C C . GLU A 1 108 ? 17.612 10.516 -17.441 1.00 85.81 108 GLU A C 1
ATOM 839 O O . GLU A 1 108 ? 17.447 10.604 -18.661 1.00 85.81 108 GLU A O 1
ATOM 844 N N . LEU A 1 109 ? 16.604 10.630 -16.577 1.00 86.69 109 LEU A N 1
ATOM 845 C CA . LEU A 1 109 ? 15.234 10.907 -16.980 1.00 86.69 109 LEU A CA 1
ATOM 846 C C . LEU A 1 109 ? 15.038 12.419 -17.122 1.00 86.69 109 LEU A C 1
ATOM 848 O O . LEU A 1 109 ? 14.735 13.096 -16.142 1.00 86.69 109 LEU A O 1
ATOM 852 N N . ASP A 1 110 ? 15.174 12.924 -18.345 1.00 86.62 110 ASP A N 1
ATOM 853 C CA . ASP A 1 110 ? 14.828 14.306 -18.677 1.00 86.62 110 ASP A CA 1
ATOM 854 C C . ASP A 1 110 ? 13.342 14.422 -19.051 1.00 86.62 110 ASP A C 1
ATOM 856 O O . ASP A 1 110 ? 12.896 13.937 -20.094 1.00 86.62 110 ASP A O 1
ATOM 860 N N . LEU A 1 111 ? 12.568 15.078 -18.183 1.00 82.12 111 LEU A N 1
ATOM 861 C CA . LEU A 1 111 ? 11.137 15.327 -18.386 1.00 82.12 111 LEU A CA 1
ATOM 862 C C . LEU A 1 111 ? 10.864 16.423 -19.426 1.00 82.12 111 LEU A C 1
ATOM 864 O O . LEU A 1 111 ? 9.744 16.510 -19.925 1.00 82.12 111 LEU A O 1
ATOM 868 N N . ASN A 1 112 ? 11.866 17.243 -19.755 1.00 85.50 112 ASN A N 1
ATOM 869 C CA . ASN A 1 112 ? 11.757 18.330 -20.728 1.00 85.50 112 ASN A CA 1
ATOM 870 C C . ASN A 1 112 ? 12.207 17.913 -22.135 1.00 85.50 112 ASN A C 1
ATOM 872 O O . ASN A 1 112 ? 12.115 18.709 -23.075 1.00 85.50 112 ASN A O 1
ATOM 876 N N . ALA A 1 113 ? 12.674 16.673 -22.303 1.00 84.31 113 ALA A N 1
ATOM 877 C CA . ALA A 1 113 ? 13.038 16.139 -23.603 1.00 84.31 113 ALA A CA 1
ATOM 878 C C . ALA A 1 113 ? 11.831 16.153 -24.557 1.00 84.31 113 ALA A C 1
ATOM 880 O O . ALA A 1 113 ? 10.682 15.955 -24.160 1.00 84.31 113 ALA A O 1
ATOM 881 N N . LYS A 1 114 ? 12.087 16.345 -25.856 1.00 83.50 114 LYS A N 1
ATOM 882 C CA . LYS A 1 114 ? 11.040 16.445 -26.895 1.00 83.50 114 LYS A CA 1
ATOM 883 C C . LYS A 1 114 ? 10.127 15.211 -26.973 1.00 83.50 114 LYS A C 1
ATOM 885 O O . LYS A 1 114 ? 9.009 15.296 -27.472 1.00 83.50 114 LYS A O 1
ATOM 890 N N . ASP A 1 115 ? 10.627 14.064 -26.536 1.00 81.00 115 ASP A N 1
ATOM 891 C CA . ASP A 1 115 ? 9.925 12.787 -26.475 1.00 81.00 115 ASP A CA 1
ATOM 892 C C . ASP A 1 115 ? 9.415 12.446 -25.065 1.00 81.00 115 ASP A C 1
ATOM 894 O O . ASP A 1 115 ? 9.048 11.299 -24.830 1.00 81.00 115 ASP A O 1
ATOM 898 N N . GLU A 1 116 ? 9.409 13.402 -24.130 1.00 81.38 116 GLU A N 1
ATOM 899 C CA . GLU A 1 116 ? 8.946 13.230 -22.742 1.00 81.38 116 GLU A CA 1
ATOM 900 C C . GLU A 1 116 ? 9.699 12.114 -21.986 1.00 81.38 116 GLU A C 1
ATOM 902 O O . GLU A 1 116 ? 9.141 11.427 -21.126 1.00 81.38 116 GLU A O 1
ATOM 907 N N . GLY A 1 117 ? 10.964 11.868 -22.348 1.00 82.56 117 GLY A N 1
ATOM 908 C CA . GLY A 1 117 ? 11.778 10.805 -21.757 1.00 82.56 117 GLY A CA 1
ATOM 909 C C . GLY A 1 117 ? 11.372 9.393 -22.198 1.00 82.56 117 GLY A C 1
ATOM 910 O O . GLY A 1 117 ? 11.730 8.409 -21.547 1.00 82.56 117 GLY A O 1
ATOM 911 N N . LEU A 1 118 ? 10.633 9.240 -23.302 1.00 84.50 118 LEU A N 1
ATOM 912 C CA . LEU A 1 118 ? 10.143 7.938 -23.761 1.00 84.50 118 LEU A CA 1
ATOM 913 C C . LEU A 1 118 ? 11.265 6.953 -24.113 1.00 84.50 118 LEU A C 1
ATOM 915 O O . LEU A 1 118 ? 11.121 5.751 -23.877 1.00 84.50 118 LEU A O 1
ATOM 919 N N . HIS A 1 119 ? 12.399 7.436 -24.625 1.00 85.56 119 HIS A N 1
ATOM 920 C CA . HIS A 1 119 ? 13.551 6.567 -24.884 1.00 85.56 119 HIS A CA 1
ATOM 921 C C . HIS A 1 119 ? 14.120 5.941 -23.609 1.00 85.56 119 HIS A C 1
ATOM 923 O O . HIS A 1 119 ? 14.586 4.800 -23.659 1.00 85.56 119 HIS A O 1
ATOM 929 N N . VAL A 1 120 ? 14.019 6.626 -22.464 1.00 87.50 120 VAL A N 1
ATOM 930 C CA . VAL A 1 120 ? 14.428 6.074 -21.168 1.00 87.50 120 VAL A CA 1
ATOM 931 C C . VAL A 1 120 ? 13.619 4.805 -20.914 1.00 87.50 120 VAL A C 1
ATOM 933 O O . VAL A 1 120 ? 14.214 3.743 -20.787 1.00 87.50 120 VAL A O 1
ATOM 936 N N . PHE A 1 121 ? 12.286 4.838 -21.018 1.00 85.56 121 PHE A N 1
ATOM 937 C CA . PHE A 1 121 ? 11.425 3.661 -20.800 1.00 85.56 121 PHE A CA 1
ATOM 938 C C . PHE A 1 121 ? 11.804 2.408 -21.595 1.00 85.56 121 PHE A C 1
ATOM 940 O O . PHE A 1 121 ? 11.580 1.297 -21.114 1.00 85.56 121 PHE A O 1
ATOM 947 N N . LEU A 1 122 ? 12.348 2.576 -22.799 1.00 85.50 122 LEU A N 1
ATOM 948 C CA . LEU A 1 122 ? 12.744 1.467 -23.666 1.00 85.50 122 LEU A CA 1
ATOM 949 C C . LEU A 1 122 ? 14.107 0.891 -23.302 1.00 85.50 122 LEU A C 1
ATOM 951 O O . LEU A 1 122 ? 14.335 -0.305 -23.474 1.00 85.50 122 LEU A O 1
ATOM 955 N N . GLN A 1 123 ? 15.008 1.750 -22.835 1.00 84.44 123 GLN A N 1
ATOM 956 C CA . GLN A 1 123 ? 16.418 1.427 -22.670 1.00 84.44 123 GLN A CA 1
ATOM 957 C C . GLN A 1 123 ? 16.813 1.083 -21.235 1.00 84.44 123 GLN A C 1
ATOM 959 O O . GLN A 1 123 ? 17.862 0.460 -21.044 1.00 84.44 123 GLN A O 1
ATOM 964 N N . THR A 1 124 ? 16.023 1.463 -20.223 1.00 84.69 124 THR A N 1
ATOM 965 C CA . THR A 1 124 ? 16.343 1.081 -18.841 1.00 84.69 124 THR A CA 1
ATOM 966 C C . THR A 1 124 ? 16.045 -0.392 -18.570 1.00 84.69 124 THR A C 1
ATOM 968 O O . THR A 1 124 ? 15.095 -0.987 -19.078 1.00 84.69 124 THR A O 1
ATOM 971 N N . GLY A 1 125 ? 16.905 -0.997 -17.749 1.00 79.00 125 GLY A N 1
ATOM 972 C CA . GLY A 1 125 ? 16.694 -2.332 -17.193 1.00 79.00 125 GLY A CA 1
ATOM 973 C C . GLY A 1 125 ? 15.793 -2.356 -15.951 1.00 79.00 125 GLY A C 1
ATOM 974 O O . GLY A 1 125 ? 15.580 -3.426 -15.385 1.00 79.00 125 GLY A O 1
ATOM 975 N N . MET A 1 126 ? 15.287 -1.206 -15.499 1.00 78.88 126 MET A N 1
ATOM 976 C CA . MET A 1 126 ? 14.404 -1.103 -14.340 1.00 78.88 126 MET A CA 1
ATOM 977 C C . MET A 1 126 ? 12.982 -1.544 -14.663 1.00 78.88 126 MET A C 1
ATOM 979 O O . MET A 1 126 ? 12.533 -1.594 -15.807 1.00 78.88 126 MET A O 1
ATOM 983 N N . CYS A 1 127 ? 12.222 -1.802 -13.603 1.00 77.06 127 CYS A N 1
ATOM 984 C CA . CYS A 1 127 ? 10.790 -1.999 -13.719 1.00 77.06 127 CYS A CA 1
ATOM 985 C C . CYS A 1 127 ? 10.142 -0.736 -14.310 1.00 77.06 127 CYS A C 1
ATOM 987 O O . CYS A 1 127 ? 10.205 0.328 -13.695 1.00 77.06 127 CYS A O 1
ATOM 989 N N . CYS A 1 128 ? 9.448 -0.854 -15.449 1.00 81.19 128 CYS A N 1
ATOM 990 C CA . CYS A 1 128 ? 8.742 0.269 -16.083 1.00 81.19 128 CYS A CA 1
ATOM 991 C C . CYS A 1 128 ? 7.814 1.008 -15.106 1.00 81.19 128 CYS A C 1
ATOM 993 O O . CYS A 1 128 ? 7.654 2.221 -15.192 1.00 81.19 128 CYS A O 1
ATOM 995 N N . ARG A 1 129 ? 7.244 0.294 -14.123 1.00 77.69 129 ARG A N 1
ATOM 996 C CA . ARG A 1 129 ? 6.425 0.896 -13.065 1.00 77.69 129 ARG A CA 1
ATOM 997 C C . ARG A 1 129 ? 7.206 1.908 -12.223 1.00 77.69 129 ARG A C 1
ATOM 999 O O . ARG A 1 129 ? 6.635 2.922 -11.858 1.00 77.69 129 ARG A O 1
ATOM 1006 N N . GLN A 1 130 ? 8.482 1.661 -11.924 1.00 80.56 130 GLN A N 1
ATOM 1007 C CA . GLN A 1 130 ? 9.333 2.607 -11.187 1.00 80.56 130 GLN A CA 1
ATOM 1008 C C . GLN A 1 130 ? 9.581 3.884 -11.981 1.00 80.56 130 GLN A C 1
ATOM 1010 O O . GLN A 1 130 ? 9.474 4.968 -11.421 1.00 80.56 130 GLN A O 1
ATOM 1015 N N . ILE A 1 131 ? 9.828 3.761 -13.283 1.00 83.81 131 ILE A N 1
ATOM 1016 C CA . ILE A 1 131 ? 10.029 4.917 -14.160 1.00 83.81 131 ILE A CA 1
ATOM 1017 C C . ILE A 1 131 ? 8.732 5.727 -14.265 1.00 83.81 131 ILE A C 1
ATOM 1019 O O . ILE A 1 131 ? 8.755 6.933 -14.054 1.00 83.81 131 ILE A O 1
ATOM 1023 N N . LEU A 1 132 ? 7.583 5.068 -14.483 1.00 82.81 132 LEU A N 1
ATOM 1024 C CA . LEU A 1 132 ? 6.277 5.742 -14.502 1.00 82.81 132 LEU A CA 1
ATOM 1025 C C . LEU A 1 132 ? 6.014 6.481 -13.18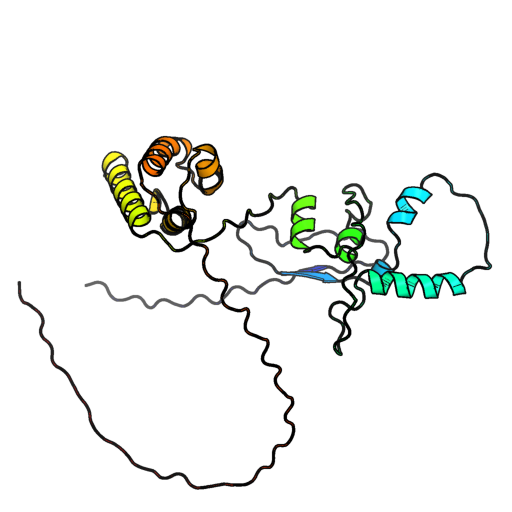5 1.00 82.81 132 LEU A C 1
ATOM 1027 O O . LEU A 1 132 ? 5.470 7.579 -13.187 1.00 82.81 132 LEU A O 1
ATOM 1031 N N . MET A 1 133 ? 6.400 5.896 -12.052 1.00 81.50 133 MET A N 1
ATOM 1032 C CA . MET A 1 133 ? 6.245 6.556 -10.759 1.00 81.50 133 MET A CA 1
ATOM 1033 C C . MET A 1 133 ? 7.124 7.800 -10.635 1.00 81.50 133 MET A C 1
ATOM 1035 O O . MET A 1 133 ? 6.598 8.834 -10.242 1.00 81.50 133 MET A O 1
ATOM 1039 N N . LYS A 1 134 ? 8.400 7.736 -11.049 1.00 83.00 134 LYS A N 1
ATOM 1040 C CA . LYS A 1 134 ? 9.290 8.909 -11.099 1.00 83.00 134 LYS A CA 1
ATOM 1041 C C . LYS A 1 134 ? 8.709 10.016 -11.995 1.00 83.00 134 LYS A C 1
ATOM 1043 O O . LYS A 1 134 ? 8.575 11.143 -11.536 1.00 83.00 134 LYS A O 1
ATOM 1048 N N . VAL A 1 135 ? 8.306 9.685 -13.229 1.00 81.88 135 VAL A N 1
ATOM 1049 C CA . VAL A 1 135 ? 7.761 10.649 -14.211 1.00 81.88 135 VAL A CA 1
ATOM 1050 C C . VAL A 1 135 ? 6.529 11.373 -13.681 1.00 81.88 135 VAL A C 1
ATOM 1052 O O . VAL A 1 135 ? 6.405 12.583 -13.824 1.00 81.88 135 VAL A O 1
ATOM 1055 N N . TYR A 1 136 ? 5.607 10.635 -13.067 1.00 78.81 136 TYR A N 1
ATOM 1056 C CA . TYR A 1 136 ? 4.349 11.205 -12.590 1.00 78.81 136 TYR A CA 1
ATOM 1057 C C . TYR A 1 136 ? 4.410 11.705 -11.143 1.00 78.81 136 TYR A C 1
ATOM 1059 O O . TYR A 1 136 ? 3.371 12.079 -10.603 1.00 78.81 136 TYR A O 1
ATOM 1067 N N . GLY A 1 137 ? 5.580 11.674 -10.496 1.00 80.38 137 GLY A N 1
ATOM 1068 C CA . GLY A 1 137 ? 5.709 12.005 -9.076 1.00 80.38 137 GLY A CA 1
ATOM 1069 C C . GLY A 1 137 ? 4.826 11.137 -8.174 1.00 80.38 137 GLY A C 1
ATOM 1070 O O . GLY A 1 137 ? 4.388 11.588 -7.121 1.00 80.38 137 GLY A O 1
ATOM 1071 N N . ASN A 1 138 ? 4.510 9.907 -8.597 1.00 79.62 138 ASN A N 1
ATOM 1072 C CA . ASN A 1 138 ? 3.782 8.973 -7.749 1.00 79.62 138 ASN A CA 1
ATOM 1073 C C . ASN A 1 138 ? 4.751 8.388 -6.725 1.00 79.62 138 ASN A C 1
ATOM 1075 O O . ASN A 1 138 ? 5.817 7.885 -7.092 1.00 79.62 138 ASN A O 1
ATOM 1079 N N . ASP A 1 139 ? 4.339 8.356 -5.462 1.00 75.94 139 ASP A N 1
ATOM 1080 C CA . ASP A 1 139 ? 5.093 7.652 -4.437 1.00 75.94 139 ASP A CA 1
ATOM 1081 C C . ASP A 1 139 ? 5.237 6.173 -4.806 1.00 75.94 139 ASP A C 1
ATOM 1083 O O . ASP A 1 139 ? 4.281 5.500 -5.217 1.00 75.94 139 ASP A O 1
ATOM 1087 N N . ILE A 1 140 ? 6.454 5.649 -4.641 1.00 70.25 140 ILE A N 1
ATOM 1088 C CA . ILE A 1 140 ? 6.701 4.214 -4.747 1.00 70.25 140 ILE A CA 1
ATOM 1089 C C . ILE A 1 140 ? 5.782 3.554 -3.718 1.00 70.25 140 ILE A C 1
ATOM 1091 O O . ILE A 1 140 ? 5.903 3.886 -2.536 1.00 70.25 140 ILE A O 1
ATOM 1095 N N . PRO A 1 141 ? 4.878 2.631 -4.113 1.00 67.56 141 PRO A N 1
ATOM 1096 C CA . PRO A 1 141 ? 4.049 1.934 -3.156 1.00 67.56 141 PRO A CA 1
ATOM 1097 C C . PRO A 1 141 ? 5.012 1.218 -2.228 1.00 67.56 141 PRO A C 1
ATOM 1099 O O . PRO A 1 141 ? 5.697 0.276 -2.639 1.00 67.56 141 PRO A O 1
ATOM 1102 N N . THR A 1 142 ? 5.114 1.705 -0.994 1.00 69.56 142 THR A N 1
ATOM 1103 C CA . THR A 1 142 ? 5.917 1.051 0.020 1.00 69.56 142 THR A CA 1
ATOM 1104 C C . THR A 1 142 ? 5.286 -0.312 0.188 1.00 69.56 142 THR A C 1
ATOM 1106 O O . THR A 1 142 ? 4.160 -0.429 0.673 1.00 69.56 142 THR A O 1
ATOM 1109 N N . THR A 1 143 ? 5.960 -1.348 -0.313 1.00 74.81 143 THR A N 1
ATOM 1110 C CA . THR A 1 143 ? 5.533 -2.724 -0.101 1.00 74.81 143 THR A CA 1
ATOM 1111 C C . THR A 1 143 ? 5.651 -2.970 1.386 1.00 74.81 143 THR A C 1
ATOM 1113 O O . THR A 1 143 ? 6.727 -3.294 1.888 1.00 74.81 143 THR A O 1
ATOM 1116 N N . VAL A 1 144 ? 4.545 -2.742 2.086 1.00 81.31 144 VAL A N 1
ATOM 1117 C CA . VAL A 1 144 ? 4.411 -3.050 3.497 1.00 81.31 144 VAL A CA 1
ATOM 1118 C C . VAL A 1 144 ? 4.731 -4.531 3.624 1.00 81.31 144 VAL A C 1
ATOM 1120 O O . VAL A 1 144 ? 4.096 -5.370 2.973 1.00 81.31 144 VAL A O 1
ATOM 1123 N N . LYS A 1 145 ? 5.786 -4.851 4.377 1.00 81.94 145 LYS A N 1
ATOM 1124 C CA . LYS A 1 145 ? 6.152 -6.240 4.640 1.00 81.94 145 LYS A CA 1
ATOM 1125 C C . LYS A 1 145 ? 4.962 -6.857 5.374 1.00 81.94 145 LYS A C 1
ATOM 1127 O O . LYS A 1 145 ? 4.561 -6.357 6.415 1.00 81.94 145 LYS A O 1
ATOM 1132 N N . LYS A 1 146 ? 4.353 -7.889 4.791 1.00 84.69 146 LYS A N 1
ATOM 1133 C CA . LYS A 1 146 ? 3.196 -8.567 5.387 1.00 84.69 146 LYS A CA 1
ATOM 1134 C C . LYS A 1 146 ? 3.684 -9.731 6.243 1.00 84.69 146 LYS A C 1
ATOM 1136 O O . LYS A 1 146 ? 4.441 -10.573 5.749 1.00 84.69 146 LYS A O 1
ATOM 1141 N N . GLY A 1 147 ? 3.288 -9.735 7.510 1.00 91.00 147 GLY A N 1
ATOM 1142 C CA . GLY A 1 147 ? 3.602 -10.788 8.469 1.00 91.00 147 GLY A CA 1
ATOM 1143 C C . GLY A 1 147 ? 2.482 -11.815 8.584 1.00 91.00 147 GLY A C 1
ATOM 1144 O O . GLY A 1 147 ? 1.597 -11.888 7.736 1.00 91.00 147 GLY A O 1
ATOM 1145 N N . VAL A 1 148 ? 2.515 -12.624 9.637 1.00 92.56 148 VAL A N 1
ATOM 1146 C CA . VAL A 1 148 ? 1.342 -13.396 10.075 1.00 92.56 148 VAL A CA 1
ATOM 1147 C C . VAL A 1 148 ? 0.373 -12.443 10.785 1.00 92.56 148 VAL A C 1
ATOM 1149 O O . VAL A 1 148 ? 0.818 -11.593 11.551 1.00 92.56 148 VAL A O 1
ATOM 1152 N N . ILE A 1 149 ? -0.934 -12.569 10.532 1.00 94.69 149 ILE A N 1
ATOM 1153 C CA . ILE A 1 149 ? -1.959 -11.738 11.185 1.00 94.69 149 ILE A CA 1
ATOM 1154 C C . ILE A 1 149 ? -1.953 -12.027 12.690 1.00 94.69 149 ILE A C 1
ATOM 1156 O O . ILE A 1 149 ? -2.143 -13.173 13.100 1.00 94.69 149 ILE A O 1
ATOM 1160 N N . SER A 1 150 ? -1.763 -10.992 13.510 1.00 95.38 150 SER A N 1
ATOM 1161 C CA . SER A 1 150 ? -1.931 -11.106 14.959 1.00 95.38 150 SER A CA 1
ATOM 1162 C C . SER A 1 150 ? -3.411 -11.016 15.340 1.00 95.38 150 SER A C 1
ATOM 1164 O O . SER A 1 150 ? -4.013 -9.941 15.312 1.00 95.38 150 SER A O 1
ATOM 1166 N N . GLU A 1 151 ? -3.999 -12.150 15.725 1.00 95.94 151 GLU A N 1
ATOM 1167 C CA . GLU A 1 151 ? -5.419 -12.236 16.094 1.00 95.94 151 GLU A CA 1
ATOM 1168 C C . GLU A 1 151 ? -5.772 -11.363 17.306 1.00 95.94 151 GLU A C 1
ATOM 1170 O O . GLU A 1 151 ? -6.857 -10.789 17.381 1.00 95.94 151 GLU A O 1
ATOM 1175 N N . ILE A 1 152 ? -4.823 -11.217 18.234 1.00 96.00 152 ILE A N 1
ATOM 1176 C CA . ILE A 1 152 ? -4.966 -10.391 19.436 1.00 96.00 152 ILE A CA 1
ATOM 1177 C C . ILE A 1 152 ? -5.149 -8.924 19.031 1.00 96.00 152 ILE A C 1
ATOM 1179 O O . ILE A 1 152 ? -6.119 -8.281 19.431 1.00 96.00 152 ILE A O 1
ATOM 1183 N N . VAL A 1 153 ? -4.265 -8.419 18.164 1.00 96.25 153 VAL A N 1
ATOM 1184 C CA . VAL A 1 153 ? -4.318 -7.037 17.662 1.00 96.25 153 VAL A CA 1
ATOM 1185 C C . VAL A 1 153 ? -5.605 -6.797 16.883 1.00 96.25 153 VAL A C 1
ATOM 1187 O O . VAL A 1 153 ? -6.295 -5.808 17.124 1.00 96.25 153 VAL A O 1
ATOM 1190 N N . ARG A 1 154 ? -5.977 -7.734 16.000 1.00 97.12 154 ARG A N 1
ATOM 1191 C CA . ARG A 1 154 ? -7.226 -7.662 15.234 1.00 97.12 154 ARG A CA 1
ATOM 1192 C C . ARG A 1 154 ? -8.443 -7.526 16.147 1.00 97.12 154 ARG A C 1
ATOM 1194 O O . ARG A 1 154 ? -9.268 -6.637 15.936 1.00 97.12 154 ARG A O 1
ATOM 1201 N N . LYS A 1 155 ? -8.535 -8.363 17.183 1.00 97.50 155 LYS A N 1
ATOM 1202 C CA . LYS A 1 155 ? -9.643 -8.335 18.143 1.00 97.50 155 LYS A CA 1
ATOM 1203 C C . LYS A 1 155 ? -9.707 -7.007 18.901 1.00 97.50 155 LYS A C 1
ATOM 1205 O O . LYS A 1 155 ? -10.781 -6.414 18.977 1.00 97.50 155 LYS A O 1
ATOM 1210 N N . HIS A 1 156 ? -8.577 -6.500 19.397 1.00 97.62 156 HIS A N 1
ATOM 1211 C CA . HIS A 1 156 ? -8.534 -5.212 20.100 1.00 97.62 156 HIS A CA 1
ATOM 1212 C C . HIS A 1 156 ? -8.936 -4.034 19.207 1.00 97.62 156 HIS A C 1
ATOM 1214 O O . HIS A 1 156 ? -9.702 -3.171 19.638 1.00 97.62 156 HIS A O 1
ATOM 1220 N N . LEU A 1 157 ? -8.493 -4.021 17.947 1.00 97.44 157 LEU A N 1
ATOM 1221 C CA . LEU A 1 157 ? -8.900 -3.011 16.970 1.00 97.44 157 LEU A CA 1
ATOM 1222 C C . LEU A 1 157 ? -10.408 -3.070 16.684 1.00 97.44 157 LEU A C 1
ATOM 1224 O O . LEU A 1 157 ? -11.066 -2.032 16.654 1.00 97.44 157 LEU A O 1
ATOM 1228 N N . GLN A 1 158 ? -10.986 -4.264 16.535 1.00 98.00 158 GLN A N 1
ATOM 1229 C CA . GLN A 1 158 ? -12.432 -4.433 16.340 1.00 98.00 158 GLN A CA 1
ATOM 1230 C C . GLN A 1 158 ? -13.248 -4.029 17.575 1.00 98.00 158 GLN A C 1
ATOM 1232 O O . GLN A 1 158 ? -14.326 -3.443 17.457 1.00 98.00 158 GLN A O 1
ATOM 1237 N N . GLU A 1 159 ? -12.760 -4.325 18.778 1.00 98.25 159 GLU A N 1
ATOM 1238 C CA . GLU A 1 159 ? -13.386 -3.867 20.020 1.00 98.25 159 GLU A CA 1
ATOM 1239 C C . GLU A 1 159 ? -13.345 -2.344 20.135 1.00 98.25 159 GLU A C 1
ATOM 1241 O O . GLU A 1 159 ? -14.355 -1.723 20.475 1.00 98.25 159 GLU A O 1
ATOM 1246 N N . TRP A 1 160 ? -12.212 -1.731 19.796 1.00 98.19 160 TRP A N 1
ATOM 1247 C CA . TRP A 1 160 ? -12.082 -0.281 19.730 1.00 98.19 160 TRP A CA 1
ATOM 1248 C C . TRP A 1 160 ? -13.045 0.334 18.707 1.00 98.19 160 TRP A C 1
ATOM 1250 O O . TRP A 1 160 ? -13.769 1.266 19.052 1.00 98.19 160 TRP A O 1
ATOM 1260 N N . GLN A 1 161 ? -13.173 -0.236 17.505 1.00 98.00 161 GLN A N 1
ATOM 1261 C CA . GLN A 1 161 ? -14.162 0.220 16.519 1.00 98.00 161 GLN A CA 1
ATOM 1262 C C . GLN A 1 161 ? -15.583 0.206 17.077 1.00 98.00 161 GLN A C 1
ATOM 1264 O O . GLN A 1 161 ? -16.322 1.172 16.909 1.00 98.00 161 GLN A O 1
ATOM 1269 N N . LYS A 1 162 ? -15.979 -0.881 17.753 1.00 98.19 162 LYS A N 1
ATOM 1270 C CA . LYS A 1 162 ? -17.305 -0.990 18.381 1.00 98.19 162 LYS A CA 1
ATOM 1271 C C . LYS A 1 162 ? -17.497 0.069 19.466 1.00 98.19 162 LYS A C 1
ATOM 1273 O O . LYS A 1 162 ? -18.589 0.625 19.574 1.00 98.19 162 LYS A O 1
ATOM 1278 N N . LYS A 1 163 ? -16.452 0.371 20.245 1.00 98.31 163 LYS A N 1
ATOM 1279 C CA . LYS A 1 163 ? -16.475 1.437 21.259 1.00 98.31 163 LYS A CA 1
ATOM 1280 C C . LYS A 1 163 ? -16.666 2.813 20.619 1.00 98.31 163 LYS A C 1
ATOM 1282 O O . LYS A 1 163 ? -17.593 3.513 21.016 1.00 98.31 163 LYS A O 1
ATOM 1287 N N . VAL A 1 164 ? -15.871 3.170 19.606 1.00 98.25 164 VAL A N 1
ATOM 1288 C CA . VAL A 1 164 ? -16.009 4.451 18.883 1.00 98.25 164 VAL A CA 1
ATOM 1289 C C . VAL A 1 164 ? -17.375 4.547 18.206 1.00 98.25 164 VAL A C 1
ATOM 1291 O O . VAL A 1 164 ? -18.036 5.578 18.294 1.00 98.25 164 VAL A O 1
ATOM 1294 N N . TYR A 1 165 ? -17.850 3.452 17.605 1.00 98.31 165 TYR A N 1
ATOM 1295 C CA . TYR A 1 165 ? -19.176 3.383 16.998 1.00 98.31 165 TYR A CA 1
ATOM 1296 C C . TYR A 1 165 ? -20.286 3.669 18.007 1.00 98.31 165 TYR A C 1
ATOM 1298 O O . TYR A 1 165 ? -21.129 4.530 17.777 1.00 98.31 165 TYR A O 1
ATOM 1306 N N . LYS A 1 166 ? -20.266 2.995 19.159 1.00 98.19 166 LYS A N 1
ATOM 1307 C CA . LYS A 1 166 ? -21.266 3.205 20.210 1.00 98.19 166 LYS A CA 1
ATOM 1308 C C . LYS A 1 166 ? -21.193 4.614 20.811 1.00 98.19 166 LYS A C 1
ATOM 1310 O O . LYS A 1 166 ? -22.234 5.153 21.167 1.00 98.19 166 LYS A O 1
ATOM 1315 N N . ARG A 1 167 ? -19.992 5.191 20.934 1.00 98.31 167 ARG A N 1
ATOM 1316 C CA . ARG A 1 167 ? -19.764 6.526 21.513 1.00 98.31 167 ARG A CA 1
ATOM 1317 C C . ARG A 1 167 ? -20.242 7.646 20.589 1.00 98.31 167 ARG A C 1
ATOM 1319 O O . ARG A 1 167 ? -20.975 8.521 21.032 1.00 98.31 167 ARG A O 1
ATOM 1326 N N . ASP A 1 168 ? -19.862 7.587 19.313 1.00 98.31 168 ASP A N 1
ATOM 1327 C CA . ASP A 1 168 ? -19.981 8.729 18.397 1.00 98.31 168 ASP A CA 1
ATOM 1328 C C . ASP A 1 168 ? -21.035 8.524 17.295 1.00 98.31 168 ASP A C 1
ATOM 1330 O O . ASP A 1 168 ? -21.449 9.487 16.653 1.00 98.31 168 ASP A O 1
ATOM 1334 N N . PHE A 1 169 ? -21.478 7.283 17.068 1.00 97.31 169 PHE A N 1
ATOM 1335 C CA . PHE A 1 169 ? -22.338 6.893 15.943 1.00 97.31 169 PHE A CA 1
ATOM 1336 C C . PHE A 1 169 ? -23.510 5.996 16.367 1.00 97.31 169 PHE A C 1
ATOM 1338 O O . PHE A 1 169 ? -24.006 5.208 15.566 1.00 97.31 169 PHE A O 1
ATOM 1345 N N . ALA A 1 170 ? -23.996 6.123 17.608 1.00 96.12 170 ALA A N 1
ATOM 1346 C CA . ALA A 1 170 ? -25.073 5.278 18.139 1.00 96.12 170 ALA A CA 1
ATOM 1347 C C . ALA A 1 170 ? -26.352 5.265 17.270 1.00 96.12 170 ALA A C 1
ATOM 1349 O O . ALA A 1 170 ? -27.058 4.261 17.245 1.00 96.12 170 ALA A O 1
ATOM 1350 N N . GLY A 1 171 ? -26.635 6.359 16.552 1.00 96.94 171 GLY A N 1
ATOM 1351 C CA . GLY A 1 171 ? -27.774 6.487 15.632 1.00 96.94 171 GLY A CA 1
ATOM 1352 C C . GLY A 1 171 ? -27.426 6.386 14.143 1.00 96.94 171 GLY A C 1
ATOM 1353 O O . GLY A 1 171 ? -28.282 6.665 13.306 1.00 96.94 171 GLY A O 1
ATOM 1354 N N . ALA A 1 172 ? -26.183 6.054 13.782 1.00 97.38 172 ALA A N 1
ATOM 1355 C CA . ALA A 1 172 ? -25.793 5.948 12.380 1.00 97.38 172 ALA A CA 1
ATOM 1356 C C . ALA A 1 172 ? -26.411 4.708 11.708 1.00 97.38 172 ALA A C 1
ATOM 1358 O O . ALA A 1 172 ? -26.680 3.694 12.347 1.00 97.38 172 ALA A O 1
ATOM 1359 N N . MET A 1 173 ? -26.618 4.785 10.389 1.00 97.69 173 MET A N 1
ATOM 1360 C CA . MET A 1 173 ? -27.156 3.672 9.588 1.00 97.69 173 MET A CA 1
ATOM 1361 C C . MET A 1 173 ? -26.082 2.691 9.091 1.00 97.69 173 MET A C 1
ATOM 1363 O O . MET A 1 173 ? -26.413 1.649 8.530 1.00 97.69 173 MET A O 1
ATOM 1367 N N . PHE A 1 174 ? -24.799 3.025 9.242 1.00 97.19 174 PHE A N 1
ATOM 1368 C CA . PHE A 1 174 ? -23.682 2.172 8.832 1.00 97.19 174 PHE A CA 1
ATOM 1369 C C . PHE A 1 174 ? -23.165 1.342 10.011 1.00 97.19 174 PHE A C 1
ATOM 1371 O O . PHE A 1 174 ? -23.363 1.721 11.147 1.00 97.19 174 PHE A O 1
ATOM 1378 N N . ALA A 1 175 ? -22.474 0.227 9.775 1.00 97.44 175 ALA A N 1
ATOM 1379 C CA . ALA A 1 175 ? -21.932 -0.609 10.855 1.00 97.44 175 ALA A CA 1
ATOM 1380 C C . ALA A 1 175 ? -20.537 -0.147 11.333 1.00 97.44 175 ALA A C 1
ATOM 1382 O O . ALA A 1 175 ? -19.860 0.618 10.648 1.00 97.44 175 ALA A O 1
ATOM 1383 N N . SER A 1 176 ? -20.052 -0.671 12.468 1.00 97.44 176 SER A N 1
ATOM 1384 C CA . SER A 1 176 ? -18.722 -0.334 13.013 1.00 97.44 176 SER A CA 1
ATOM 1385 C C . SER A 1 176 ? -17.536 -0.488 12.035 1.00 97.44 176 SER A C 1
ATOM 1387 O O . SER A 1 176 ? -16.645 0.361 12.104 1.00 97.44 176 SER A O 1
ATOM 1389 N N . PRO A 1 177 ? -17.511 -1.446 11.076 1.00 97.50 177 PRO A N 1
ATOM 1390 C CA . PRO A 1 177 ? -16.433 -1.530 10.081 1.00 97.50 177 PRO A CA 1
ATOM 1391 C C . PRO A 1 177 ? -16.379 -0.339 9.108 1.00 97.50 177 PRO A C 1
ATOM 1393 O O . PRO A 1 177 ? -15.392 -0.152 8.402 1.00 97.50 177 PRO A O 1
ATOM 1396 N N . ALA A 1 178 ? -17.419 0.501 9.050 1.00 96.38 178 ALA A N 1
ATOM 1397 C CA . ALA A 1 178 ? -17.377 1.732 8.262 1.00 96.38 178 ALA A CA 1
ATOM 1398 C C . ALA A 1 178 ? -16.491 2.813 8.906 1.00 96.38 178 ALA A C 1
ATOM 1400 O O . ALA A 1 178 ? -16.032 3.718 8.207 1.00 96.38 178 ALA A O 1
ATOM 1401 N N . ILE A 1 179 ? -16.225 2.714 10.217 1.00 97.25 179 ILE A N 1
ATOM 1402 C CA . ILE A 1 179 ? -15.259 3.587 10.890 1.00 97.25 179 ILE A CA 1
ATOM 1403 C C . ILE A 1 179 ? -13.868 3.232 10.404 1.00 97.25 179 ILE A C 1
ATOM 1405 O O . ILE A 1 179 ? -13.175 4.108 9.915 1.00 97.25 179 ILE A O 1
ATOM 1409 N N . LEU A 1 180 ? -13.467 1.966 10.487 1.00 96.94 180 LEU A N 1
ATOM 1410 C CA . LEU A 1 180 ? -12.172 1.477 10.022 1.00 96.94 180 LEU A CA 1
ATOM 1411 C C . LEU A 1 180 ? -12.412 0.137 9.319 1.00 96.94 180 LEU A C 1
ATOM 1413 O O . LEU A 1 180 ? -12.923 -0.800 9.922 1.00 96.94 180 LEU A O 1
ATOM 1417 N N . ARG A 1 181 ? -12.087 0.061 8.028 1.00 96.69 181 ARG A N 1
ATOM 1418 C CA . ARG A 1 181 ? -12.387 -1.121 7.212 1.00 96.69 181 ARG A CA 1
ATOM 1419 C C . ARG A 1 181 ? -11.644 -2.355 7.716 1.00 96.69 181 ARG A C 1
ATOM 1421 O O . ARG A 1 181 ? -10.499 -2.235 8.153 1.00 96.69 181 ARG A O 1
ATOM 1428 N N . ASP A 1 182 ? -12.261 -3.527 7.587 1.00 96.69 182 ASP A N 1
ATOM 1429 C CA . ASP A 1 182 ? -11.665 -4.796 8.024 1.00 96.69 182 ASP A CA 1
ATOM 1430 C C . ASP A 1 182 ? -10.324 -5.066 7.323 1.00 96.69 182 ASP A C 1
ATOM 1432 O O . ASP A 1 182 ? -9.378 -5.514 7.964 1.00 96.69 182 ASP A O 1
ATOM 1436 N N . GLU A 1 183 ? -10.164 -4.673 6.052 1.00 95.12 183 GLU A N 1
ATOM 1437 C CA . GLU A 1 183 ? -8.875 -4.815 5.362 1.00 95.12 183 GLU A CA 1
ATOM 1438 C C . GLU A 1 183 ? -7.782 -3.924 5.969 1.00 95.12 183 GLU A C 1
ATOM 1440 O O . GLU A 1 183 ? -6.602 -4.279 5.951 1.00 95.12 183 GLU A O 1
ATOM 1445 N N . THR A 1 184 ? -8.157 -2.761 6.510 1.00 95.25 184 THR A N 1
ATOM 1446 C CA . THR A 1 184 ? -7.230 -1.879 7.226 1.00 95.25 184 THR A CA 1
ATOM 1447 C C . THR A 1 184 ? -6.888 -2.450 8.600 1.00 95.25 184 THR A C 1
ATOM 1449 O O . THR A 1 184 ? -5.739 -2.347 9.023 1.00 95.25 184 THR A O 1
ATOM 1452 N N . VAL A 1 185 ? -7.846 -3.083 9.283 1.00 96.88 185 VAL A N 1
ATOM 1453 C CA . VAL A 1 185 ? -7.585 -3.802 10.540 1.00 96.88 185 VAL A CA 1
ATOM 1454 C C . VAL A 1 185 ? -6.594 -4.934 10.308 1.00 96.88 185 VAL A C 1
ATOM 1456 O O . VAL A 1 185 ? -5.600 -5.032 11.026 1.00 96.88 185 VAL A O 1
ATOM 1459 N N . ASP A 1 186 ? -6.822 -5.745 9.277 1.00 95.75 186 ASP A N 1
ATOM 1460 C CA . ASP A 1 186 ? -5.912 -6.824 8.905 1.00 95.75 186 ASP A CA 1
ATOM 1461 C C . ASP A 1 186 ? -4.534 -6.268 8.522 1.00 95.75 186 ASP A C 1
ATOM 1463 O O . ASP A 1 186 ? -3.516 -6.817 8.935 1.00 95.75 186 ASP A O 1
ATOM 1467 N N . LEU A 1 187 ? -4.469 -5.145 7.794 1.00 94.00 187 LEU A N 1
ATOM 1468 C CA . LEU A 1 187 ? -3.202 -4.478 7.480 1.00 94.00 187 LEU A CA 1
ATOM 1469 C C . LEU A 1 187 ? -2.435 -4.081 8.749 1.00 94.00 187 LEU A C 1
ATOM 1471 O O . LEU A 1 187 ? -1.240 -4.349 8.831 1.00 94.00 187 LEU A O 1
ATOM 1475 N N . LEU A 1 188 ? -3.101 -3.484 9.737 1.00 94.88 188 LEU A N 1
ATOM 1476 C CA . LEU A 1 188 ? -2.470 -3.105 11.005 1.00 94.88 188 LEU A CA 1
ATOM 1477 C C . LEU A 1 188 ? -2.016 -4.331 11.805 1.00 94.88 188 LEU A C 1
ATOM 1479 O O . LEU A 1 188 ? -0.904 -4.348 12.327 1.00 94.88 188 LEU A O 1
ATOM 1483 N N . ALA A 1 189 ? -2.817 -5.396 11.816 1.00 95.62 189 ALA A N 1
ATOM 1484 C CA . ALA A 1 189 ? -2.460 -6.659 12.455 1.00 95.62 189 ALA A CA 1
ATOM 1485 C C . ALA A 1 189 ? -1.299 -7.401 11.755 1.00 95.62 189 ALA A C 1
ATOM 1487 O O . ALA A 1 189 ? -0.708 -8.300 12.355 1.00 95.62 189 ALA A O 1
ATOM 1488 N N . LEU A 1 190 ? -0.973 -7.046 10.503 1.00 94.56 190 LEU A N 1
ATOM 1489 C CA . LEU A 1 190 ? 0.120 -7.624 9.709 1.00 94.56 190 LEU A CA 1
ATOM 1490 C C . LEU A 1 190 ? 1.466 -6.905 9.867 1.00 94.56 190 LEU A C 1
ATOM 1492 O O . LEU A 1 190 ? 2.497 -7.529 9.610 1.00 94.56 190 LEU A O 1
ATOM 1496 N N . VAL A 1 191 ? 1.467 -5.607 10.184 1.00 92.81 191 VAL A N 1
ATOM 1497 C CA . VAL A 1 191 ? 2.677 -4.759 10.167 1.00 92.81 191 VAL A CA 1
ATOM 1498 C C . VAL A 1 191 ? 3.600 -5.049 11.352 1.00 92.81 191 VAL A C 1
ATOM 1500 O O . VAL A 1 191 ? 4.819 -4.964 11.209 1.00 92.81 191 VAL A O 1
ATOM 1503 N N . GLY A 1 192 ? 3.043 -5.475 12.487 1.00 89.75 192 GLY A N 1
ATOM 1504 C CA . GLY A 1 192 ? 3.789 -5.654 13.731 1.00 89.75 192 GLY A CA 1
ATOM 1505 C C . GLY A 1 192 ? 3.760 -4.393 14.606 1.00 89.75 192 GLY A C 1
ATOM 1506 O O . GLY A 1 192 ? 2.857 -3.573 14.442 1.00 89.75 192 GLY A O 1
ATOM 1507 N N . PRO A 1 193 ? 4.690 -4.257 15.569 1.00 93.31 193 PRO A N 1
ATOM 1508 C CA . PRO A 1 193 ? 4.708 -3.142 16.514 1.00 93.31 193 PRO A CA 1
ATOM 1509 C C . PRO A 1 193 ? 4.918 -1.807 15.797 1.00 93.31 193 PRO A C 1
ATOM 1511 O O . PRO A 1 193 ? 5.917 -1.640 15.101 1.00 93.31 193 PRO A O 1
ATOM 1514 N N . ILE A 1 194 ? 4.002 -0.857 15.988 1.00 93.75 194 ILE A N 1
ATOM 1515 C CA . ILE A 1 194 ? 4.102 0.495 15.428 1.00 93.75 194 ILE A CA 1
ATOM 1516 C C . ILE A 1 194 ? 4.432 1.437 16.581 1.00 93.75 194 ILE A C 1
ATOM 1518 O O . ILE A 1 194 ? 3.609 1.636 17.468 1.00 93.75 194 ILE A O 1
ATOM 1522 N N . GLN A 1 195 ? 5.647 1.986 16.589 1.00 90.44 195 GLN A N 1
ATOM 1523 C CA . GLN A 1 195 ? 6.142 2.816 17.699 1.00 90.44 195 GLN A CA 1
ATOM 1524 C C . GLN A 1 195 ? 5.846 4.309 17.506 1.00 90.44 195 GLN A C 1
ATOM 1526 O O . GLN A 1 195 ? 5.910 5.084 18.456 1.00 90.44 195 GLN A O 1
ATOM 1531 N N . SER A 1 196 ? 5.548 4.722 16.272 1.00 95.56 196 SER A N 1
ATOM 1532 C CA . SER A 1 196 ? 5.408 6.124 15.886 1.00 95.56 196 SER A CA 1
ATOM 1533 C C . SER A 1 196 ? 4.030 6.397 15.286 1.00 95.56 196 SER A C 1
ATOM 1535 O O . SER A 1 196 ? 3.547 5.695 14.391 1.00 95.56 196 SER A O 1
ATOM 1537 N N . THR A 1 197 ? 3.409 7.480 15.749 1.00 95.62 197 THR A N 1
ATOM 1538 C CA . THR A 1 197 ? 2.142 7.991 15.213 1.00 95.62 197 THR A CA 1
ATOM 1539 C C . THR A 1 197 ? 2.275 8.378 13.738 1.00 95.62 197 THR A C 1
ATOM 1541 O O . THR A 1 197 ? 1.335 8.226 12.959 1.00 95.62 197 THR A O 1
ATOM 1544 N N . GLU A 1 198 ? 3.450 8.851 13.323 1.00 95.19 198 GLU A N 1
ATOM 1545 C CA . GLU A 1 198 ? 3.779 9.224 11.948 1.00 95.19 198 GLU A CA 1
ATOM 1546 C C . GLU A 1 198 ? 3.826 7.998 11.029 1.00 95.19 198 GLU A C 1
ATOM 1548 O O . GLU A 1 198 ? 3.327 8.051 9.902 1.00 95.19 198 GLU A O 1
ATOM 1553 N N . GLU A 1 199 ? 4.370 6.879 11.511 1.00 93.38 199 GLU A N 1
ATOM 1554 C CA . GLU A 1 199 ? 4.367 5.608 10.783 1.00 93.38 199 GLU A CA 1
ATOM 1555 C C . GLU A 1 199 ? 2.937 5.091 10.591 1.00 93.38 199 GLU A C 1
ATOM 1557 O O . GLU A 1 199 ? 2.534 4.759 9.471 1.00 93.38 199 GLU A O 1
ATOM 1562 N N . LEU A 1 200 ? 2.125 5.135 11.653 1.00 95.25 200 LEU A N 1
ATOM 1563 C CA . LEU A 1 200 ? 0.708 4.784 11.584 1.00 95.25 200 LEU A CA 1
ATOM 1564 C C . LEU A 1 200 ? -0.058 5.697 10.606 1.00 95.25 200 LEU A C 1
ATOM 1566 O O . LEU A 1 200 ? -0.856 5.224 9.789 1.00 95.25 200 LEU A O 1
ATOM 1570 N N . LYS A 1 201 ? 0.235 7.005 10.623 1.00 95.00 201 LYS A N 1
ATOM 1571 C CA . LYS A 1 201 ? -0.337 7.992 9.695 1.00 95.00 201 LYS A CA 1
ATOM 1572 C C . LYS A 1 201 ? 0.045 7.698 8.252 1.00 95.00 201 LYS A C 1
ATOM 1574 O O . LYS A 1 201 ? -0.789 7.839 7.362 1.00 95.00 201 LYS A O 1
ATOM 1579 N N . LYS A 1 202 ? 1.284 7.281 7.998 1.00 92.12 202 LYS A N 1
ATOM 1580 C CA . LYS A 1 202 ? 1.743 6.915 6.654 1.00 92.12 202 LYS A CA 1
ATOM 1581 C C . LYS A 1 202 ? 1.040 5.659 6.140 1.00 92.12 202 LYS A C 1
ATOM 1583 O O . LYS A 1 202 ? 0.712 5.588 4.959 1.00 92.12 202 LYS A O 1
ATOM 1588 N N . LEU A 1 203 ? 0.776 4.694 7.022 1.00 91.75 203 LEU A N 1
ATOM 1589 C CA . LEU A 1 203 ? 0.098 3.444 6.672 1.00 91.75 203 LEU A CA 1
ATOM 1590 C C . LEU A 1 203 ? -1.392 3.639 6.376 1.00 91.75 203 LEU A C 1
ATOM 1592 O O . LEU A 1 203 ? -1.905 3.061 5.419 1.00 91.75 203 LEU A O 1
ATOM 1596 N N . VAL A 1 204 ? -2.089 4.438 7.189 1.00 93.56 204 VAL A N 1
ATOM 1597 C CA . VAL A 1 204 ? -3.561 4.506 7.162 1.00 93.56 204 VAL A CA 1
ATOM 1598 C C . VAL A 1 204 ? -4.090 5.894 6.786 1.00 93.56 204 VAL 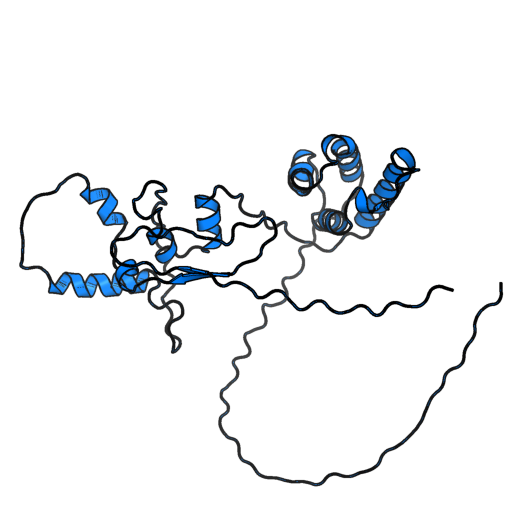A C 1
ATOM 1600 O O . VAL A 1 204 ? -5.115 6.016 6.111 1.00 93.56 204 VAL A O 1
ATOM 1603 N N . GLY A 1 205 ? -3.386 6.954 7.176 1.00 82.06 205 GLY A N 1
ATOM 1604 C CA . GLY A 1 205 ? -3.866 8.336 7.144 1.00 82.06 205 GLY A CA 1
ATOM 1605 C C . GLY A 1 205 ? -4.147 8.902 5.752 1.00 82.06 205 GLY A C 1
ATOM 1606 O O . GLY A 1 205 ? -5.040 9.733 5.621 1.00 82.06 205 GLY A O 1
ATOM 1607 N N . MET A 1 206 ? -3.473 8.437 4.693 1.00 82.00 206 MET A N 1
ATOM 1608 C CA . MET A 1 206 ? -3.758 8.929 3.332 1.00 82.00 206 MET A CA 1
ATOM 1609 C C . MET A 1 206 ? -5.124 8.474 2.798 1.00 82.00 206 MET A C 1
ATOM 1611 O O . MET A 1 206 ? -5.708 9.147 1.952 1.00 82.00 206 MET A O 1
ATOM 1615 N N . GLN A 1 207 ? -5.637 7.330 3.261 1.00 86.12 207 GLN A N 1
ATOM 1616 C CA . GLN A 1 207 ? -6.893 6.756 2.762 1.00 86.12 207 GLN A CA 1
ATOM 1617 C C . GLN A 1 207 ? -8.044 6.859 3.763 1.00 86.12 207 GLN A C 1
ATOM 1619 O O . GLN A 1 207 ? -9.203 6.660 3.392 1.00 86.12 207 GLN A O 1
ATOM 1624 N N . TRP A 1 208 ? -7.741 7.133 5.030 1.00 95.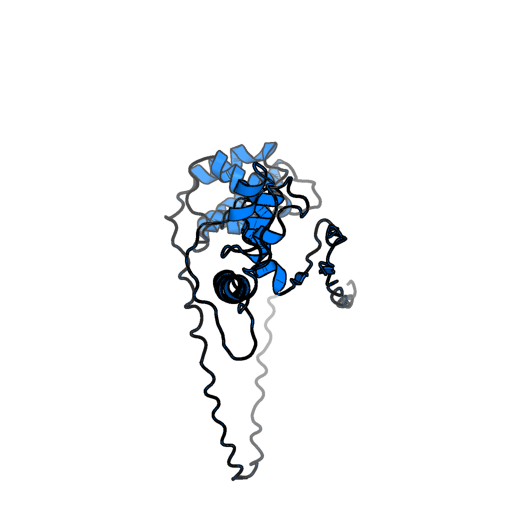06 208 TRP A N 1
ATOM 1625 C CA . TRP A 1 208 ? -8.709 7.071 6.110 1.00 95.06 208 TRP A CA 1
ATOM 1626 C C . TRP A 1 208 ? -9.136 8.466 6.562 1.00 95.06 208 TRP A C 1
ATOM 1628 O O . TRP A 1 208 ? -8.437 9.149 7.306 1.00 95.06 208 TRP A O 1
ATOM 1638 N N . GLN A 1 209 ? -10.325 8.879 6.120 1.00 94.75 209 GLN A N 1
ATOM 1639 C CA . GLN A 1 209 ? -10.859 10.229 6.347 1.00 94.75 209 GLN A CA 1
ATOM 1640 C C . GLN A 1 209 ? -11.065 10.581 7.826 1.00 94.75 209 GLN A C 1
ATOM 1642 O O . GLN A 1 209 ? -11.101 11.756 8.176 1.00 94.75 209 GLN A O 1
ATOM 1647 N N . TRP A 1 210 ? -11.167 9.579 8.698 1.00 96.56 210 TRP A N 1
ATOM 1648 C CA . TRP A 1 210 ? -11.364 9.779 10.130 1.00 96.56 210 TRP A CA 1
ATOM 1649 C C . TRP A 1 210 ? -10.064 10.011 10.911 1.00 96.56 210 TRP A C 1
ATOM 1651 O O . TRP A 1 210 ? -10.120 10.265 12.115 1.00 96.56 210 TRP A O 1
ATOM 1661 N N . TRP A 1 211 ? -8.903 9.969 10.241 1.00 96.50 211 TRP A N 1
ATOM 1662 C CA . TRP A 1 211 ? -7.597 10.180 10.870 1.00 96.50 211 TRP A CA 1
ATOM 1663 C C . TRP A 1 211 ? -7.522 11.448 11.739 1.00 96.50 211 TRP A C 1
ATOM 1665 O O . TRP A 1 211 ? -7.049 11.340 12.869 1.00 96.50 211 TRP A O 1
ATOM 1675 N N . PRO A 1 212 ? -8.001 12.635 11.306 1.00 97.00 212 PRO A N 1
ATOM 1676 C CA . PRO A 1 212 ? -7.895 13.844 12.126 1.00 97.00 212 PRO A CA 1
ATOM 1677 C C . PRO A 1 212 ? -8.617 13.745 13.474 1.00 97.00 212 PRO A C 1
ATOM 1679 O O . PRO A 1 212 ? -8.218 14.412 14.420 1.00 97.00 212 PRO A O 1
ATOM 1682 N N . LYS A 1 213 ? -9.669 12.919 13.564 1.00 97.81 213 LYS A N 1
ATOM 1683 C CA . LYS A 1 213 ? -10.485 12.772 14.774 1.00 97.81 213 LYS A CA 1
ATOM 1684 C C . LYS A 1 213 ? -10.031 11.601 15.645 1.00 97.81 213 LYS A C 1
ATOM 1686 O O . LYS A 1 213 ? -9.942 11.749 16.854 1.00 97.81 213 LYS A O 1
ATOM 1691 N N . TYR A 1 214 ? -9.744 10.450 15.035 1.00 98.06 214 TYR A N 1
ATOM 1692 C CA . TYR A 1 214 ? -9.476 9.198 15.759 1.00 98.06 214 TYR A CA 1
ATOM 1693 C C . TYR A 1 214 ? -8.032 8.704 15.654 1.00 98.06 214 TYR A C 1
ATOM 1695 O O . TYR A 1 214 ? -7.692 7.696 16.266 1.00 98.06 214 TYR A O 1
ATOM 1703 N N . GLY A 1 215 ? -7.171 9.387 14.895 1.00 97.00 215 GLY A N 1
ATOM 1704 C CA . GLY A 1 215 ? -5.783 8.972 14.688 1.00 97.00 215 GLY A CA 1
ATOM 1705 C C . GLY A 1 215 ? -4.967 8.933 15.981 1.00 97.00 215 GLY A C 1
ATOM 1706 O O . GLY A 1 215 ? -4.181 8.010 16.162 1.00 97.00 215 GLY A O 1
ATOM 1707 N N . GLY A 1 216 ? -5.196 9.881 16.899 1.00 97.44 216 GLY A N 1
ATOM 1708 C CA . GLY A 1 216 ? -4.543 9.908 18.214 1.00 97.44 216 GLY A CA 1
ATOM 1709 C C . GLY A 1 216 ? -4.955 8.734 19.104 1.00 97.44 216 GLY A C 1
ATOM 1710 O O . GLY A 1 216 ? -4.093 7.996 19.566 1.00 97.44 216 GLY A O 1
ATOM 1711 N N . GLU A 1 217 ? -6.265 8.502 19.260 1.00 97.88 217 GLU A N 1
ATOM 1712 C CA . GLU A 1 217 ? -6.795 7.365 20.037 1.00 97.88 217 GLU A CA 1
ATOM 1713 C C . GLU A 1 217 ? -6.317 6.016 19.473 1.00 97.88 217 GLU A C 1
ATOM 1715 O O . GLU A 1 217 ? -5.990 5.099 20.223 1.00 97.88 217 GLU A O 1
ATOM 1720 N N . LEU A 1 218 ? -6.253 5.887 18.142 1.00 97.31 218 LEU A N 1
ATOM 1721 C CA . LEU A 1 218 ? -5.757 4.675 17.491 1.00 97.31 218 LEU A CA 1
ATOM 1722 C C . LEU A 1 218 ? -4.249 4.472 17.715 1.00 97.31 218 LEU A C 1
ATOM 1724 O O . LEU A 1 218 ? -3.812 3.333 17.887 1.00 97.31 218 LEU A O 1
ATOM 1728 N N . ALA A 1 219 ? -3.458 5.548 17.701 1.00 96.56 219 ALA A N 1
ATOM 1729 C CA . ALA A 1 219 ? -2.024 5.490 17.978 1.00 96.56 219 ALA A CA 1
ATOM 1730 C C . ALA A 1 219 ? -1.755 5.090 19.433 1.00 96.56 219 ALA A C 1
ATOM 1732 O O . ALA A 1 219 ? -0.957 4.192 19.675 1.00 96.56 219 ALA A O 1
ATOM 1733 N N . GLU A 1 220 ? -2.481 5.677 20.385 1.00 96.81 220 GLU A N 1
ATOM 1734 C CA . GLU A 1 220 ? -2.399 5.317 21.803 1.00 96.81 220 GLU A CA 1
ATOM 1735 C C . GLU A 1 220 ? -2.785 3.851 22.035 1.00 96.81 220 GLU A C 1
ATOM 1737 O O . GLU A 1 220 ? -2.045 3.108 22.682 1.00 96.81 220 GLU A O 1
ATOM 1742 N N . LEU A 1 221 ? -3.889 3.398 21.426 1.00 96.69 221 LEU A N 1
ATOM 1743 C CA . LEU A 1 221 ? -4.278 1.991 21.459 1.00 96.69 221 LEU A CA 1
ATOM 1744 C C . LEU A 1 221 ? -3.168 1.100 20.893 1.00 96.69 221 LEU A C 1
ATOM 1746 O O . LEU A 1 221 ? -2.820 0.104 21.517 1.00 96.69 221 LEU A O 1
ATOM 1750 N N . SER A 1 222 ? -2.595 1.453 19.741 1.00 95.50 222 SER A N 1
ATOM 1751 C CA . SER A 1 222 ? -1.550 0.649 19.094 1.00 95.50 222 SER A CA 1
ATOM 1752 C C . SER A 1 222 ? -0.284 0.552 19.949 1.00 95.50 222 SER A C 1
ATOM 1754 O O . SER A 1 222 ? 0.284 -0.530 20.048 1.00 95.50 222 SER A O 1
ATOM 1756 N N . SER A 1 223 ? 0.107 1.642 20.616 1.00 95.00 223 SER A N 1
ATOM 1757 C CA . SER A 1 223 ? 1.238 1.675 21.552 1.00 95.00 223 SER A CA 1
ATOM 1758 C C . SER A 1 223 ? 0.975 0.895 22.842 1.00 95.00 223 SER A C 1
ATOM 1760 O O . SER A 1 223 ? 1.913 0.393 23.453 1.00 95.00 223 SER A O 1
ATOM 1762 N N . SER A 1 224 ? -0.287 0.790 23.271 1.00 95.88 224 SER A N 1
ATOM 1763 C CA . SER A 1 224 ? -0.671 0.031 24.471 1.00 95.88 224 SER A CA 1
ATOM 1764 C C . SER A 1 224 ? -0.693 -1.487 24.260 1.00 95.88 224 SER A C 1
ATOM 1766 O O . SER A 1 224 ? -0.657 -2.248 25.227 1.00 95.88 224 SER A O 1
ATOM 1768 N N . LEU A 1 225 ? -0.788 -1.936 23.006 1.00 94.88 225 LEU A N 1
ATOM 1769 C CA . LEU A 1 225 ? -0.856 -3.352 22.673 1.00 94.88 225 LEU A CA 1
ATOM 1770 C C . LEU A 1 225 ? 0.544 -3.967 22.679 1.00 94.88 225 LEU A C 1
ATOM 1772 O O . LEU A 1 225 ? 1.449 -3.488 21.999 1.00 94.88 225 LEU A O 1
ATOM 1776 N N . ASP A 1 226 ? 0.697 -5.088 23.383 1.00 91.44 226 ASP A N 1
ATOM 1777 C CA . ASP A 1 226 ? 1.896 -5.921 23.285 1.00 91.44 226 ASP A CA 1
ATOM 1778 C C . ASP A 1 226 ? 1.860 -6.706 21.965 1.00 91.44 226 ASP A C 1
ATOM 1780 O O . ASP A 1 226 ? 1.320 -7.814 21.861 1.00 91.44 226 ASP A O 1
ATOM 1784 N N . ILE A 1 227 ? 2.328 -6.060 20.894 1.00 90.25 227 ILE A N 1
ATOM 1785 C CA . ILE A 1 227 ? 2.331 -6.640 19.554 1.00 90.25 227 ILE A CA 1
ATOM 1786 C C . ILE A 1 227 ? 3.551 -7.562 19.438 1.00 90.25 227 ILE A C 1
ATOM 1788 O O . ILE A 1 227 ? 4.685 -7.101 19.585 1.00 90.25 227 ILE A O 1
ATOM 1792 N N . PRO A 1 228 ? 3.371 -8.859 19.124 1.00 88.19 228 PRO A N 1
ATOM 1793 C CA . PRO A 1 228 ? 4.502 -9.758 18.959 1.00 88.19 228 PRO A CA 1
ATOM 1794 C C . PRO A 1 228 ? 5.401 -9.292 17.810 1.00 88.19 228 PRO A C 1
ATOM 1796 O O . PRO A 1 228 ? 4.934 -8.741 16.809 1.00 88.19 228 PRO A O 1
ATOM 1799 N N . ALA A 1 229 ? 6.701 -9.567 17.934 1.00 89.50 229 ALA A N 1
ATOM 1800 C CA . ALA A 1 229 ? 7.678 -9.237 16.904 1.00 89.50 229 ALA A CA 1
ATOM 1801 C C . ALA A 1 229 ? 7.250 -9.769 15.525 1.00 89.50 229 ALA A C 1
ATOM 1803 O O . ALA A 1 229 ? 6.761 -10.897 15.391 1.00 89.50 229 ALA A O 1
ATOM 1804 N N . PHE A 1 230 ? 7.457 -8.947 14.493 1.00 89.50 230 PHE A N 1
ATOM 1805 C CA . PHE A 1 230 ? 7.076 -9.253 13.119 1.00 89.50 230 PHE A CA 1
ATOM 1806 C C . PHE A 1 230 ? 7.682 -10.585 12.657 1.00 89.50 230 PHE A C 1
ATOM 1808 O O . PHE A 1 230 ? 8.902 -10.733 12.566 1.00 89.50 230 PHE A O 1
ATOM 1815 N N . LYS A 1 231 ? 6.821 -11.547 12.311 1.00 87.06 231 LYS A N 1
ATOM 1816 C CA . LYS A 1 231 ? 7.215 -12.815 11.684 1.00 87.06 231 LYS A CA 1
ATOM 1817 C C . LYS A 1 231 ? 6.922 -12.731 10.185 1.00 87.06 231 LYS A C 1
ATOM 1819 O O . LYS A 1 231 ? 5.744 -12.755 9.817 1.00 87.06 231 LYS A O 1
ATOM 1824 N N . PRO A 1 232 ? 7.947 -12.614 9.315 1.00 87.94 232 PRO A N 1
ATOM 1825 C CA . PRO A 1 232 ? 7.737 -12.557 7.875 1.00 87.94 232 PRO A CA 1
ATOM 1826 C C . PRO A 1 232 ? 6.998 -13.806 7.397 1.00 87.94 232 PRO A C 1
ATOM 1828 O O . PRO A 1 232 ? 7.367 -14.923 7.764 1.00 87.94 232 PRO A O 1
ATOM 1831 N N . LEU A 1 233 ? 5.989 -13.633 6.541 1.00 83.75 233 LEU A N 1
ATOM 1832 C CA . LEU A 1 233 ? 5.412 -14.766 5.822 1.00 83.75 233 LEU A CA 1
ATOM 1833 C C . LEU A 1 233 ? 6.512 -15.425 4.989 1.00 83.75 233 LEU A C 1
ATOM 1835 O O . LEU A 1 233 ? 7.157 -14.760 4.169 1.00 83.75 233 LEU A O 1
ATOM 1839 N N . LEU A 1 234 ? 6.709 -16.732 5.184 1.00 82.38 234 LEU A N 1
ATOM 1840 C CA . LEU A 1 234 ? 7.567 -17.520 4.308 1.00 82.38 234 LEU A CA 1
ATOM 1841 C C . LEU A 1 234 ? 7.074 -17.310 2.880 1.00 82.38 234 LEU A C 1
ATOM 1843 O O . LEU A 1 234 ? 5.907 -17.562 2.559 1.00 82.38 234 LEU A O 1
ATOM 1847 N N . ARG A 1 235 ? 7.955 -16.791 2.022 1.00 77.12 235 ARG A N 1
ATOM 1848 C CA . ARG A 1 235 ? 7.648 -16.695 0.599 1.00 77.12 235 ARG A CA 1
ATOM 1849 C C . ARG A 1 235 ? 7.390 -18.120 0.143 1.00 77.12 235 ARG A C 1
ATOM 1851 O O . ARG A 1 235 ? 8.280 -18.959 0.272 1.00 77.12 235 ARG A O 1
ATOM 1858 N N . LYS A 1 236 ? 6.177 -18.395 -0.356 1.00 76.12 236 LYS A N 1
ATOM 1859 C CA . LYS A 1 236 ? 5.912 -19.663 -1.040 1.00 76.12 236 LYS A CA 1
ATOM 1860 C C . LYS A 1 236 ? 7.049 -19.842 -2.046 1.00 76.12 236 LYS A C 1
ATOM 1862 O O . LYS A 1 236 ? 7.327 -18.857 -2.746 1.00 76.12 236 LYS A O 1
ATOM 1867 N N . PRO A 1 237 ? 7.725 -21.006 -2.083 1.00 78.50 237 PRO A N 1
ATOM 1868 C CA . PRO A 1 237 ? 8.730 -21.251 -3.103 1.00 78.50 237 PRO A CA 1
ATOM 1869 C C . PRO A 1 237 ? 8.067 -20.884 -4.424 1.00 78.50 237 PRO A C 1
ATOM 1871 O O . PRO A 1 237 ? 6.969 -21.366 -4.719 1.00 78.50 237 PRO A O 1
ATOM 1874 N N . GLN A 1 238 ? 8.632 -19.895 -5.125 1.00 78.31 238 GLN A N 1
ATOM 1875 C CA . GLN A 1 238 ? 8.154 -19.536 -6.452 1.00 78.31 238 GLN A CA 1
ATOM 1876 C C . GLN A 1 238 ? 8.229 -20.836 -7.222 1.00 78.31 238 GLN A C 1
ATOM 1878 O O . GLN A 1 238 ? 9.343 -21.318 -7.410 1.00 78.31 238 GLN A O 1
ATOM 1883 N N . GLY A 1 239 ? 7.063 -21.428 -7.515 1.00 65.94 239 GLY A N 1
ATOM 1884 C CA . GLY A 1 239 ? 6.982 -22.788 -8.026 1.00 65.94 239 GLY A CA 1
ATOM 1885 C C . GLY A 1 239 ? 8.047 -22.936 -9.088 1.00 65.94 239 GLY A C 1
ATOM 1886 O O . GLY A 1 239 ? 8.054 -22.144 -10.038 1.00 65.94 239 GLY A O 1
ATOM 1887 N N . GLU A 1 240 ? 8.998 -23.846 -8.852 1.00 68.50 240 GLU A N 1
ATOM 1888 C CA . GLU A 1 240 ? 9.970 -24.214 -9.866 1.00 68.50 240 GLU A CA 1
ATOM 1889 C C . GLU A 1 240 ? 9.152 -24.405 -11.123 1.00 68.50 240 GLU A C 1
ATOM 1891 O O . GLU A 1 240 ? 8.188 -25.175 -11.122 1.00 68.50 240 GLU A O 1
ATOM 1896 N N . LYS A 1 241 ? 9.427 -23.581 -12.140 1.00 68.31 241 LYS A N 1
ATOM 1897 C CA . LYS A 1 241 ? 8.746 -23.703 -13.418 1.00 68.31 241 LYS A CA 1
ATOM 1898 C C . LYS A 1 241 ? 8.975 -25.145 -13.822 1.00 68.31 241 LYS A C 1
ATOM 1900 O O . LYS A 1 241 ? 10.092 -25.475 -14.214 1.00 68.31 241 LYS A O 1
ATOM 1905 N N . ILE A 1 242 ? 7.947 -25.979 -13.662 1.00 62.62 242 ILE A N 1
ATOM 1906 C CA . ILE A 1 242 ? 7.962 -27.355 -14.118 1.00 62.62 242 ILE A CA 1
ATOM 1907 C C . ILE A 1 242 ? 8.275 -27.205 -15.594 1.00 62.62 242 ILE A C 1
ATOM 1909 O O . ILE A 1 242 ? 7.459 -26.685 -16.364 1.00 62.62 242 ILE A O 1
ATOM 1913 N N . LYS A 1 243 ? 9.516 -27.527 -15.961 1.00 68.81 243 LYS A N 1
ATOM 1914 C CA . LYS A 1 243 ? 9.908 -27.642 -17.351 1.00 68.81 243 LYS A CA 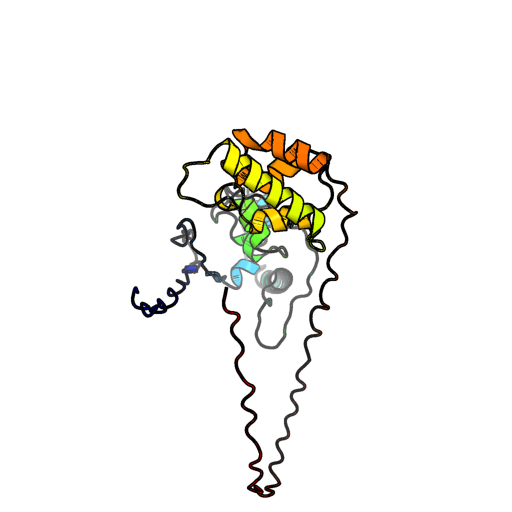1
ATOM 1915 C C . LYS A 1 243 ? 9.026 -28.775 -17.837 1.00 68.81 243 LYS A C 1
ATOM 1917 O O . LYS A 1 243 ? 9.300 -29.927 -17.524 1.00 68.81 243 LYS A O 1
ATOM 1922 N N . LYS A 1 244 ? 7.911 -28.444 -18.494 1.00 60.12 244 LYS A N 1
ATOM 1923 C CA . LYS A 1 244 ? 7.190 -29.416 -19.304 1.00 60.12 244 LYS A CA 1
ATOM 1924 C C . LYS A 1 244 ? 8.224 -29.894 -20.308 1.00 60.12 244 LYS A C 1
ATOM 1926 O O . LYS A 1 244 ? 8.534 -29.171 -21.254 1.00 60.12 244 LYS A O 1
ATOM 1931 N N . ALA A 1 245 ? 8.833 -31.039 -20.017 1.00 59.28 245 ALA A N 1
ATOM 1932 C CA . ALA A 1 245 ? 9.526 -31.804 -21.021 1.00 59.28 245 ALA A CA 1
ATOM 1933 C C . ALA A 1 245 ? 8.505 -31.974 -22.143 1.00 59.28 245 ALA A C 1
ATOM 1935 O O . ALA A 1 245 ? 7.363 -32.378 -21.910 1.00 59.28 245 ALA A O 1
ATOM 1936 N N . VAL A 1 246 ? 8.875 -31.512 -23.329 1.00 61.12 246 VAL A N 1
ATOM 1937 C CA . VAL A 1 246 ? 8.140 -31.821 -24.545 1.00 61.12 246 VAL A CA 1
ATOM 1938 C C . VAL A 1 246 ? 8.437 -33.291 -24.797 1.00 61.12 246 VAL A C 1
ATOM 1940 O O . VAL A 1 246 ? 9.369 -33.632 -25.513 1.00 61.12 246 VAL A O 1
ATOM 1943 N N . GLU A 1 247 ? 7.707 -34.153 -24.099 1.00 54.38 247 GLU A N 1
ATOM 1944 C CA . GLU A 1 247 ? 7.663 -35.583 -24.356 1.00 54.38 247 GLU A CA 1
ATOM 1945 C C . GLU A 1 247 ? 6.680 -35.761 -25.511 1.00 54.38 247 GLU A C 1
ATOM 1947 O O . GLU A 1 247 ? 5.481 -35.977 -25.346 1.00 54.38 247 GLU A O 1
ATOM 1952 N N . GLY A 1 248 ? 7.190 -35.478 -26.708 1.00 64.44 248 GLY A N 1
ATOM 1953 C CA . GLY A 1 248 ? 6.608 -36.011 -27.921 1.00 64.44 248 GLY A CA 1
ATOM 1954 C C . GLY A 1 248 ? 7.024 -37.467 -27.996 1.00 64.44 248 GLY A C 1
ATOM 1955 O O . GLY A 1 248 ? 8.175 -37.724 -28.310 1.00 64.44 248 GLY A O 1
ATOM 1956 N N . ASP A 1 249 ? 6.108 -38.358 -27.630 1.00 50.47 249 ASP A N 1
ATOM 1957 C CA . ASP A 1 249 ? 5.851 -39.618 -28.326 1.00 50.47 249 ASP A CA 1
ATOM 1958 C C . ASP A 1 249 ? 4.520 -40.183 -27.820 1.00 50.47 249 ASP A C 1
ATOM 1960 O O . ASP A 1 249 ? 4.411 -40.889 -26.820 1.00 50.47 249 ASP A O 1
ATOM 1964 N N . ILE A 1 250 ? 3.457 -39.799 -28.529 1.00 49.00 250 ILE A N 1
ATOM 1965 C CA . ILE A 1 250 ? 2.147 -40.434 -28.441 1.00 49.00 250 ILE A CA 1
ATOM 1966 C C . ILE A 1 250 ? 2.267 -41.751 -29.212 1.00 49.00 250 ILE A C 1
ATOM 1968 O O . ILE A 1 250 ? 2.060 -41.784 -30.423 1.00 49.00 250 ILE A O 1
ATOM 1972 N N . ILE A 1 251 ? 2.587 -42.840 -28.515 1.00 58.03 251 ILE A N 1
ATOM 1973 C CA . ILE A 1 251 ? 2.162 -44.169 -28.955 1.00 58.03 251 ILE A CA 1
ATOM 1974 C C . ILE A 1 251 ? 0.723 -44.331 -28.461 1.00 58.03 251 ILE A C 1
ATOM 1976 O O . ILE A 1 251 ? 0.469 -44.554 -27.279 1.00 58.03 251 ILE A O 1
ATOM 1980 N N . MET A 1 252 ? -0.234 -44.165 -29.377 1.00 57.84 252 MET A N 1
ATOM 1981 C CA . MET A 1 252 ? -1.548 -44.782 -29.222 1.00 57.84 252 MET A CA 1
ATOM 1982 C C . MET A 1 252 ? -1.339 -46.291 -29.295 1.00 57.84 252 MET A C 1
ATOM 1984 O O . MET A 1 252 ? -0.991 -46.782 -30.361 1.00 57.84 252 MET A O 1
ATOM 1988 N N . ASN A 1 253 ? -1.520 -46.983 -28.176 1.00 53.59 253 ASN A N 1
ATOM 1989 C CA . ASN A 1 253 ? -2.002 -48.361 -28.100 1.00 53.59 253 ASN A CA 1
ATOM 1990 C C . ASN A 1 253 ? -2.245 -48.674 -26.623 1.00 53.59 253 ASN A C 1
ATOM 1992 O O . ASN A 1 253 ? -1.311 -48.843 -25.850 1.00 53.59 253 ASN A O 1
ATOM 1996 N N . ASP A 1 254 ? -3.500 -48.607 -26.197 1.00 49.44 254 ASP A N 1
ATOM 1997 C CA . ASP A 1 254 ? -4.257 -49.824 -25.913 1.00 49.44 254 ASP A CA 1
ATOM 1998 C C . ASP A 1 254 ? -5.571 -49.452 -25.234 1.00 49.44 254 ASP A C 1
ATOM 2000 O O . ASP A 1 254 ? -5.643 -48.956 -24.108 1.00 49.44 254 ASP A O 1
ATOM 2004 N N . LEU A 1 255 ? -6.635 -49.686 -25.999 1.00 56.94 255 LEU A N 1
ATOM 2005 C CA . LEU A 1 255 ? -7.974 -49.875 -25.486 1.00 56.94 255 LEU A CA 1
ATOM 2006 C C . LEU A 1 255 ? -7.954 -51.037 -24.494 1.00 56.94 255 LEU A C 1
ATOM 2008 O O . LEU A 1 255 ? -7.694 -52.170 -24.892 1.00 56.94 255 LEU A O 1
ATOM 2012 N N . LEU A 1 256 ? -8.354 -50.780 -23.252 1.00 58.28 256 LEU A N 1
ATOM 2013 C CA . LEU A 1 256 ? -9.005 -51.800 -22.441 1.00 58.28 256 LEU A CA 1
ATOM 2014 C C . LEU A 1 256 ? -10.309 -51.264 -21.834 1.00 58.28 256 LEU A C 1
ATOM 2016 O O . LEU A 1 256 ? -10.467 -50.049 -21.682 1.00 58.28 256 LEU A O 1
ATOM 2020 N N . PRO A 1 257 ? -11.283 -52.164 -21.611 1.00 59.12 257 PRO A N 1
ATOM 2021 C CA . PRO A 1 257 ? -12.703 -51.852 -21.658 1.00 59.12 257 PRO A CA 1
ATOM 2022 C C . PRO A 1 257 ? -13.233 -51.241 -20.366 1.00 59.12 257 PRO A C 1
ATOM 2024 O O . PRO A 1 257 ? -12.698 -51.437 -19.281 1.00 59.12 257 PRO A O 1
ATOM 2027 N N . LEU A 1 258 ? -14.340 -50.523 -20.532 1.00 51.06 258 LEU A N 1
ATOM 2028 C CA . LEU A 1 258 ? -15.199 -50.029 -19.468 1.00 51.06 258 LEU A CA 1
ATOM 2029 C C . LEU A 1 258 ? -15.874 -51.210 -18.761 1.00 51.06 258 LEU A C 1
ATOM 2031 O O . LEU A 1 258 ? -16.730 -51.860 -19.362 1.00 51.06 258 LEU A O 1
ATOM 2035 N N . ASP A 1 259 ? -15.547 -51.424 -17.491 1.00 60.81 259 ASP A N 1
ATOM 2036 C CA . ASP A 1 259 ? -16.425 -52.154 -16.579 1.00 60.81 259 ASP A CA 1
ATOM 2037 C C . ASP A 1 259 ? -17.512 -51.194 -16.059 1.00 60.81 259 ASP A C 1
ATOM 2039 O O . ASP A 1 259 ? -17.188 -50.104 -15.567 1.00 60.81 259 ASP A O 1
ATOM 2043 N N . PRO A 1 260 ? -18.805 -51.542 -16.185 1.00 70.12 260 PRO A N 1
ATOM 2044 C CA . PRO A 1 260 ? -19.881 -50.852 -15.500 1.00 70.12 260 PRO A CA 1
ATOM 2045 C C . PRO A 1 260 ? -20.113 -51.455 -14.105 1.00 70.12 260 PRO A C 1
ATOM 2047 O O . PRO A 1 260 ? -19.766 -52.599 -13.834 1.00 70.12 260 PRO A O 1
ATOM 2050 N N . ASP A 1 261 ? -20.801 -50.666 -13.284 1.00 55.72 261 ASP A N 1
ATOM 2051 C CA . ASP A 1 261 ? -21.438 -51.016 -12.012 1.00 55.72 261 ASP A CA 1
ATOM 2052 C C . ASP A 1 261 ? -20.570 -51.039 -10.748 1.00 55.72 261 ASP A C 1
ATOM 2054 O O . ASP A 1 261 ? -20.032 -52.059 -10.339 1.00 55.72 261 ASP A O 1
ATOM 2058 N N . GLU A 1 262 ? -20.643 -49.934 -9.994 1.00 57.41 262 GLU A N 1
ATOM 2059 C CA . GLU A 1 262 ? -20.902 -50.069 -8.559 1.00 57.41 262 GLU A CA 1
ATOM 2060 C C . GLU A 1 262 ? -21.741 -48.898 -8.022 1.00 57.41 262 GLU A C 1
ATOM 2062 O O . GLU A 1 262 ? -21.268 -47.823 -7.648 1.00 57.41 262 GLU A O 1
ATOM 2067 N N . SER A 1 263 ? -23.054 -49.117 -8.009 1.00 63.78 263 SER A N 1
ATOM 2068 C CA . SER A 1 263 ? -23.998 -48.431 -7.135 1.00 63.78 263 SER A CA 1
ATOM 2069 C C . SER A 1 263 ? -23.802 -48.909 -5.696 1.00 63.78 263 SER A C 1
ATOM 2071 O O . SER A 1 263 ? -23.946 -50.106 -5.510 1.00 63.78 263 SER A O 1
ATOM 2073 N N . VAL A 1 264 ? -23.621 -48.047 -4.682 1.00 56.94 264 VAL A N 1
ATOM 2074 C CA . VAL A 1 264 ? -24.097 -48.305 -3.298 1.00 56.94 264 VAL A CA 1
ATOM 2075 C C . VAL A 1 264 ? -24.177 -47.005 -2.458 1.00 56.94 264 VAL A C 1
ATOM 2077 O O . VAL A 1 264 ? -23.229 -46.238 -2.339 1.00 56.94 264 VAL A O 1
ATOM 2080 N N . ALA A 1 265 ? -25.347 -46.853 -1.824 1.00 51.44 265 ALA A N 1
ATOM 2081 C CA . ALA A 1 265 ? -25.695 -46.189 -0.556 1.00 51.44 265 ALA A CA 1
ATOM 2082 C C . ALA A 1 265 ? -25.617 -44.658 -0.365 1.00 51.44 265 ALA A C 1
ATOM 2084 O O . ALA A 1 265 ? -24.645 -44.059 0.089 1.00 51.44 265 ALA A O 1
ATOM 2085 N N . GLN A 1 266 ? -26.816 -44.087 -0.496 1.00 54.81 266 GLN A N 1
ATOM 2086 C CA . GLN A 1 266 ? -27.469 -43.186 0.461 1.00 54.81 266 GLN A CA 1
ATOM 2087 C C . GLN A 1 266 ? -26.935 -43.244 1.911 1.00 54.81 266 GLN A C 1
ATOM 2089 O O . GLN A 1 266 ? -26.947 -44.292 2.550 1.00 54.81 266 GLN A O 1
ATOM 2094 N N . SER A 1 267 ? -26.659 -42.077 2.500 1.00 56.91 267 SER A N 1
ATOM 2095 C CA . SER A 1 267 ? -26.844 -41.862 3.942 1.00 56.91 267 SER A CA 1
ATOM 2096 C C . SER A 1 267 ? -27.417 -40.466 4.215 1.00 56.91 267 SER A C 1
ATOM 2098 O O . SER A 1 267 ? -26.728 -39.456 4.326 1.00 56.91 267 SER A O 1
ATOM 2100 N N . LEU A 1 268 ? -28.749 -40.436 4.303 1.00 53.44 268 LEU A N 1
ATOM 2101 C CA . LEU A 1 268 ? -29.546 -39.382 4.924 1.00 53.44 268 LEU A CA 1
ATOM 2102 C C . LEU A 1 268 ? -29.256 -39.370 6.431 1.00 53.44 268 LEU A C 1
ATOM 2104 O O . LEU A 1 268 ? -29.746 -40.238 7.153 1.00 53.44 268 LEU A O 1
ATOM 2108 N N . SER A 1 269 ? -28.513 -38.380 6.927 1.00 61.88 269 SER A N 1
ATOM 2109 C CA . SER A 1 269 ? -28.445 -38.109 8.365 1.00 61.88 269 SER A CA 1
ATOM 2110 C C . SER A 1 269 ? -29.401 -36.983 8.765 1.00 61.88 269 SER A C 1
ATOM 2112 O O . SER A 1 269 ? -29.618 -35.987 8.074 1.00 61.88 269 SER A O 1
ATOM 2114 N N . HIS A 1 270 ? -30.072 -37.261 9.874 1.00 53.53 270 HIS A N 1
ATOM 2115 C CA . HIS A 1 270 ? -31.275 -36.640 10.389 1.00 53.53 270 HIS A CA 1
ATOM 2116 C C . HIS A 1 270 ? -31.072 -35.242 10.987 1.00 53.53 270 HIS A C 1
ATOM 2118 O O . HIS A 1 270 ? -30.058 -34.922 11.601 1.00 53.53 270 HIS A O 1
ATOM 2124 N N . ARG A 1 271 ? -32.159 -34.468 10.895 1.00 55.69 271 ARG A N 1
ATOM 2125 C CA . ARG A 1 271 ? -32.478 -33.253 11.656 1.00 55.69 271 ARG A CA 1
ATOM 2126 C C . ARG A 1 271 ? -32.222 -33.419 13.159 1.00 55.69 271 ARG A C 1
ATOM 2128 O O . ARG A 1 271 ? -32.589 -34.451 13.709 1.00 55.69 271 ARG A O 1
ATOM 2135 N N . LYS A 1 272 ? -31.849 -32.326 13.832 1.00 56.59 272 LYS A N 1
ATOM 2136 C CA . LYS A 1 272 ? -32.452 -31.901 15.113 1.00 56.59 272 LYS A CA 1
ATOM 2137 C C . LYS A 1 272 ? -32.335 -30.380 15.248 1.00 56.59 272 LYS A C 1
ATOM 2139 O O . LYS A 1 272 ? -31.253 -29.844 15.445 1.00 56.59 272 LYS A O 1
ATOM 2144 N N . SER A 1 273 ? -33.468 -29.695 15.116 1.00 53.91 273 SER A N 1
ATOM 2145 C CA . SER A 1 273 ? -33.624 -28.289 15.499 1.00 53.91 273 SER A CA 1
ATOM 2146 C C . SER A 1 273 ? -33.929 -28.217 17.000 1.00 53.91 273 SER A C 1
ATOM 2148 O O . SER A 1 273 ? -34.793 -28.974 17.453 1.00 53.91 273 SER A O 1
ATOM 2150 N N . PRO A 1 274 ? -33.292 -27.324 17.776 1.00 66.75 274 PRO A N 1
ATOM 2151 C CA . PRO A 1 274 ? -33.723 -27.029 19.135 1.00 66.75 274 PRO A CA 1
ATOM 2152 C C . PRO A 1 274 ? -34.957 -26.121 19.097 1.00 66.75 274 PRO A C 1
ATOM 2154 O O . PRO A 1 274 ? -34.977 -25.118 18.386 1.00 66.75 274 PRO A O 1
ATOM 2157 N N . LYS A 1 275 ? -35.982 -26.484 19.869 1.00 67.31 275 LYS A N 1
ATOM 2158 C CA . LYS A 1 275 ? -37.030 -25.560 20.308 1.00 67.31 275 LYS A CA 1
ATOM 2159 C C . LYS A 1 275 ? -36.474 -24.784 21.499 1.00 67.31 275 LYS A C 1
ATOM 2161 O O . LYS A 1 275 ? -36.141 -25.449 22.473 1.00 67.31 275 LYS A O 1
ATOM 2166 N N . PHE A 1 276 ? -36.408 -23.460 21.418 1.00 64.75 276 PHE A N 1
ATOM 2167 C CA . PHE A 1 276 ? -36.591 -22.523 22.531 1.00 64.75 276 PHE A CA 1
ATOM 2168 C C . PHE A 1 276 ? -37.009 -21.172 21.955 1.00 64.75 276 PHE A C 1
ATOM 2170 O O . PHE A 1 276 ? -36.396 -20.763 20.943 1.00 64.75 276 PHE A O 1
#

pLDDT: mean 75.33, std 18.31, range [32.41, 98.31]

Foldseek 3Di:
DDDDDDDDPDDDDDADADDFDDDPPDATDDDDQPDDPGDHDYDDDDDLVLQLDDLVVVVVPVPDDDDDDDPPDPVSVVVSVVSSLQQWVCPVPPPPDGRDPDPDDQRDQDCPDPNSSVSSLSRDPDDSVVVVCVSVVNDDPPPQQFFPQDPVQLVLVLVVLVVCCVVPPVPPPDDSCVQPPSVLSRSLSGNWQDQDLVVVCVSPVVPHPCCVPCSVVVNVSSNPDPTDDGHGDDDDPPPPPPPPPPPPDDPDDDDDDDDDDDDDDDDDDDDDDDDD

Secondary structure (DSSP, 8-state):
---------PPPP---EEEE---TTS-----S---TT---EEEE---TTGGG--HHHHHHHTT-------S-SHHHHHHHHHHHHHTTTTTT-TTS--------PPPP--TTSTTTTHHHHHH--S-HHHHHHHHTTPPP---PPPB---HHHHHHHHHHHHHHHHHH-TT-SS-GGGTS-HHHHHHHHHH-----HHHHIIIIITT-TTHHHHHHHHHHHHHHS-PPPP-BPPPPP-------------------------------PPP-PPP-

Sequence (276 aa):
MPKCGKYRMEKQSLKKAILITIPRGTVPVWHKARGKGQVGLAILLAERSAYKEDLTARAKSDEKETRGSAKCKEKRERRGKLHAQSRGCLRGAYGGLHDAILVQDEPELDLNAKDEGLHVFLQTGMCCRQILMKVYGNDIPTTVKKGVISEIVRKHLQEWQKKVYKRDFAGAMFASPAILRDETVDLLALVGPIQSTEELKKLVGMQWQWWPKYGGELAELSSSLDIPAFKPLLRKPQGEKIKKAVEGDIIMNDLLPLDPDESVAQSLSHRKSPKF

Radius of gyration: 30.35 Å; chains: 1; bounding box: 75×74×70 Å